Protein AF-A0A2N2NJ59-F1 (afdb_monomer)

Nearest PDB structures (foldseek):
  2y28-assembly3_C  TM=6.774E-01  e=6.438E-08  Citrobacter freundii

Sequence (321 aa):
MVPHPLVLAIGFFIMVGVTQGGVHAEPQLLIQNNSEITQHTEIVDITKMGSAASEPMPDIEISPTIVPTETPTPWIPNSLSEYQNLVEFCKRSQVDSDQWRHALNQVTFPSDISDEAQKRLPDRVDIRPSCNFDFQNQPRAIVLHYTEGSLEATIATFQQPHNSSAHYVIDRDGKVYQVIPEQFAAYHVNCYGNRNLCIPSCPVCTNPDGSFVEPRSQTIGIELVNLGHVDPRYYISPTSSANGGLFEDYNNSFGYRFWEEYPQVQIHSLQILVEDICSRWNIPLDMVMGHSRINNNVDPGPALNLFWPRYGNPMRPSIFQ

Secondary structure (DSSP, 8-state):
-------------------------PPP-----PPP----------------PPPPPPP---------PPPPPPP-PPPGGGGHHHHHHHTSPP--SHHHHHHHTT------S-HHHHHHSSSPPEE---S-EES------EEEEE-SS-HHHHHHHHHSTTS---SEEE-TT--EEE-S-TTSEETT---TT-GGGS-TT-TTSB-TTS-B--GGGG-EEEEE----B--TTT---SS--TTTTEEEETT-GGG-SEEEPPPHHHHHHHHHHHHHHHHHHT--GGGEEEGGGTSS--TT-TTT--SS-B-EES-B--S--

Mean predicted aligned error: 12.77 Å

Radius of gyration: 27.66 Å; Cα contacts (8 Å, |Δi|>4): 513; chains: 1; bounding box: 80×66×87 Å

Solvent-accessible surface area (backbone atoms only — not comparable to full-atom values): 19595 Å² total; per-residue (Å²): 143,78,87,83,83,86,82,84,87,80,85,84,88,79,92,76,85,89,78,92,78,91,75,90,78,81,85,80,83,80,82,78,82,85,76,86,81,84,82,83,82,83,82,84,79,91,82,82,84,79,95,75,84,86,76,85,79,80,82,81,78,79,73,80,79,83,69,80,73,75,80,73,76,78,60,76,79,80,60,74,75,64,41,41,64,48,54,61,55,55,71,46,90,79,58,87,44,71,69,46,52,54,56,42,64,69,44,66,62,80,75,87,70,48,74,72,45,53,72,70,38,92,47,78,72,39,73,51,48,47,72,27,58,42,87,60,30,59,50,61,28,37,34,33,35,48,60,62,49,51,61,68,58,52,53,54,46,22,52,32,72,88,38,47,24,35,25,31,39,32,33,61,82,19,45,42,32,42,27,37,63,73,56,34,14,26,43,59,49,72,32,86,94,36,69,85,58,26,45,93,80,28,83,53,41,44,45,98,87,68,47,77,41,56,38,19,37,26,30,45,31,38,31,34,43,32,57,42,69,48,56,82,92,75,62,72,54,94,54,98,42,97,64,60,30,47,25,38,38,76,75,31,65,93,80,43,44,35,24,44,47,71,42,69,52,26,53,50,35,48,49,48,51,50,53,46,51,25,65,51,58,69,26,59,76,88,39,52,42,39,42,44,55,40,27,91,52,63,34,44,47,78,58,66,24,60,75,49,73,46,71,36,46,68,72,41,68,36,74,49,134

pLDDT: mean 80.91, std 24.9, range [24.36, 98.94]

Structure (mmCIF, N/CA/C/O backbone):
data_AF-A0A2N2NJ59-F1
#
_entry.id   AF-A0A2N2NJ59-F1
#
loop_
_atom_site.group_PDB
_atom_site.id
_atom_site.type_symbol
_atom_site.label_atom_id
_atom_site.label_alt_id
_atom_site.label_comp_id
_atom_site.label_asym_id
_atom_site.label_entity_id
_atom_site.label_seq_id
_atom_site.pdbx_PDB_ins_code
_atom_site.Cartn_x
_atom_site.Cartn_y
_atom_site.Cartn_z
_atom_site.occupancy
_atom_site.B_iso_or_equiv
_atom_site.auth_seq_id
_atom_site.auth_comp_id
_atom_site.auth_asym_id
_atom_site.auth_atom_id
_atom_site.pdbx_PDB_model_num
ATOM 1 N N . MET A 1 1 ? 12.685 36.575 10.100 1.00 41.31 1 MET A N 1
ATOM 2 C CA . MET A 1 1 ? 14.017 36.092 9.683 1.00 41.31 1 MET A CA 1
ATOM 3 C C . MET A 1 1 ? 14.321 34.854 10.501 1.00 41.31 1 MET A C 1
ATOM 5 O O . MET A 1 1 ? 14.611 34.976 11.680 1.00 41.31 1 MET A O 1
ATOM 9 N N . VAL A 1 2 ? 14.129 33.681 9.907 1.00 28.59 2 VAL A N 1
ATOM 10 C CA . VAL A 1 2 ? 14.395 32.365 10.504 1.00 28.59 2 VAL A CA 1
ATOM 11 C C . VAL A 1 2 ? 15.076 31.549 9.398 1.00 28.59 2 VAL A C 1
ATOM 13 O O . VAL A 1 2 ? 14.575 31.592 8.272 1.00 28.59 2 VAL A O 1
ATOM 16 N N . PRO A 1 3 ? 16.230 30.908 9.645 1.00 39.41 3 PRO A N 1
ATOM 17 C CA . PRO A 1 3 ? 17.007 30.265 8.594 1.00 39.41 3 PRO A CA 1
ATOM 18 C C . PRO A 1 3 ? 16.529 28.830 8.328 1.00 39.41 3 PRO A C 1
ATOM 20 O O . PRO A 1 3 ? 16.234 28.074 9.250 1.00 39.41 3 PRO A O 1
ATOM 23 N N . HIS A 1 4 ? 16.497 28.466 7.045 1.00 33.69 4 HIS A N 1
ATOM 24 C CA . HIS A 1 4 ? 16.491 27.085 6.555 1.00 33.69 4 HIS A CA 1
ATOM 25 C C . HIS A 1 4 ? 17.820 26.383 6.871 1.00 33.69 4 HIS A C 1
ATOM 27 O O . HIS A 1 4 ? 18.863 27.042 6.886 1.00 33.69 4 HIS A O 1
ATOM 33 N N . PRO A 1 5 ? 17.819 25.042 6.889 1.00 41.81 5 PRO A N 1
ATOM 34 C CA . PRO A 1 5 ? 18.932 24.303 6.320 1.00 41.81 5 PRO A CA 1
ATOM 35 C C . PRO A 1 5 ? 18.458 23.432 5.150 1.00 41.81 5 PRO A C 1
ATOM 37 O O . PRO A 1 5 ? 17.707 22.475 5.319 1.00 41.81 5 PRO A O 1
ATOM 40 N N . LEU A 1 6 ? 18.941 23.780 3.953 1.00 31.78 6 LEU A N 1
ATOM 41 C CA . LEU A 1 6 ? 19.271 22.795 2.928 1.00 31.78 6 LEU A CA 1
ATOM 42 C C . LEU A 1 6 ? 20.501 22.023 3.417 1.00 31.78 6 LEU A C 1
ATOM 44 O O . LEU A 1 6 ? 21.487 22.645 3.811 1.00 31.78 6 LEU A O 1
ATOM 48 N N . VAL A 1 7 ? 20.487 20.699 3.304 1.00 29.83 7 VAL A N 1
ATOM 49 C CA . VAL A 1 7 ? 21.720 19.906 3.289 1.00 29.83 7 VAL A CA 1
ATOM 50 C C . VAL A 1 7 ? 21.786 19.186 1.951 1.00 29.83 7 VAL A C 1
ATOM 52 O O . VAL A 1 7 ? 21.149 18.164 1.725 1.00 29.83 7 VAL A O 1
ATOM 55 N N . LEU A 1 8 ? 22.551 19.804 1.054 1.00 27.81 8 LEU A N 1
ATOM 56 C CA . LEU A 1 8 ? 23.135 19.208 -0.137 1.00 27.81 8 LEU A CA 1
ATOM 57 C C . LEU A 1 8 ? 24.345 18.384 0.333 1.00 27.81 8 LEU A C 1
ATOM 59 O O . LEU A 1 8 ? 25.273 18.955 0.906 1.00 27.81 8 LEU A O 1
ATOM 63 N N . ALA A 1 9 ? 24.364 17.076 0.096 1.00 27.36 9 ALA A N 1
ATOM 64 C CA . ALA A 1 9 ? 25.571 16.272 0.267 1.00 27.36 9 ALA A CA 1
ATOM 65 C C . ALA A 1 9 ? 26.223 16.057 -1.105 1.00 27.36 9 ALA A C 1
ATOM 67 O O . ALA A 1 9 ? 25.729 15.311 -1.946 1.00 27.36 9 ALA A O 1
ATOM 68 N N . ILE A 1 10 ? 27.327 16.772 -1.325 1.00 28.88 10 ILE A N 1
ATOM 69 C CA . ILE A 1 10 ? 28.244 16.619 -2.454 1.00 28.88 10 ILE A CA 1
ATOM 70 C C . ILE A 1 10 ? 29.358 15.652 -2.040 1.00 28.88 10 ILE A C 1
ATOM 72 O O . ILE A 1 10 ? 30.002 15.868 -1.018 1.00 28.88 10 ILE A O 1
ATOM 76 N N . GLY A 1 11 ? 29.662 14.695 -2.919 1.00 24.36 11 GLY A N 1
ATOM 77 C CA . GLY A 1 11 ? 31.043 14.344 -3.254 1.00 24.36 11 GLY A CA 1
ATOM 78 C C . GLY A 1 11 ? 31.601 13.047 -2.676 1.00 24.36 11 GLY A C 1
ATOM 79 O O . GLY A 1 11 ? 31.957 12.985 -1.509 1.00 24.36 11 GLY A O 1
ATOM 80 N N . PHE A 1 12 ? 31.867 12.088 -3.566 1.00 27.20 12 PHE A N 1
ATOM 81 C CA . PHE A 1 12 ? 33.155 11.394 -3.589 1.00 27.20 12 PHE A CA 1
ATOM 82 C C . PHE A 1 12 ? 33.596 11.204 -5.046 1.00 27.20 12 PHE A C 1
ATOM 84 O O . PHE A 1 12 ? 33.012 10.439 -5.807 1.00 27.20 12 PHE A O 1
ATOM 91 N N . PHE A 1 13 ? 34.622 11.963 -5.435 1.00 25.23 13 PHE A N 1
ATOM 92 C CA . PHE A 1 13 ? 35.396 11.771 -6.658 1.00 25.23 13 PHE A CA 1
ATOM 93 C C . PHE A 1 13 ? 36.433 10.678 -6.387 1.00 25.23 13 PHE A C 1
ATOM 95 O O . PHE A 1 13 ? 37.272 10.840 -5.502 1.00 25.23 13 PHE A O 1
ATOM 102 N N . ILE A 1 14 ? 36.426 9.604 -7.176 1.00 28.77 14 ILE A N 1
ATOM 103 C CA . ILE A 1 14 ? 37.590 8.727 -7.316 1.00 28.77 14 ILE A CA 1
ATOM 104 C C . ILE A 1 14 ? 38.042 8.805 -8.772 1.00 28.77 14 ILE A C 1
ATOM 106 O O . ILE A 1 14 ? 37.368 8.342 -9.688 1.00 28.77 14 ILE A O 1
ATOM 110 N N . MET A 1 15 ? 39.195 9.442 -8.961 1.00 24.53 15 MET A N 1
ATOM 111 C CA . MET A 1 15 ? 39.980 9.413 -10.189 1.00 24.53 15 MET A CA 1
ATOM 112 C C . MET A 1 15 ? 40.626 8.032 -10.320 1.00 24.53 15 MET A C 1
ATOM 114 O O . MET A 1 15 ? 41.470 7.680 -9.498 1.00 24.53 15 MET A O 1
ATOM 118 N N . VAL A 1 16 ? 40.288 7.275 -11.366 1.00 30.70 16 VAL A N 1
ATOM 119 C CA . VAL A 1 16 ? 41.128 6.163 -11.835 1.00 30.70 16 VAL A CA 1
ATOM 120 C C . VAL A 1 16 ? 41.446 6.386 -13.307 1.00 30.70 16 VAL A C 1
ATOM 122 O O . VAL A 1 16 ? 40.565 6.645 -14.124 1.00 30.70 16 VAL A O 1
ATOM 125 N N . GLY A 1 17 ? 42.749 6.381 -13.582 1.00 27.72 17 GLY A N 1
ATOM 126 C CA . GLY A 1 17 ? 43.375 6.807 -14.822 1.00 27.72 17 GLY A CA 1
ATOM 127 C C . GLY A 1 17 ? 42.973 6.018 -16.063 1.00 27.72 17 GLY A C 1
ATOM 128 O O . GLY A 1 17 ? 42.703 4.821 -16.037 1.00 27.72 17 GLY A O 1
ATOM 129 N N . VAL A 1 18 ? 43.008 6.754 -17.168 1.00 26.27 18 VAL A N 1
ATOM 130 C CA . VAL A 1 18 ? 42.898 6.283 -18.543 1.00 26.27 18 VAL A CA 1
ATOM 131 C C . VAL A 1 18 ? 44.189 5.560 -18.926 1.00 26.27 18 VAL A C 1
ATOM 133 O O . VAL A 1 18 ? 45.260 6.165 -18.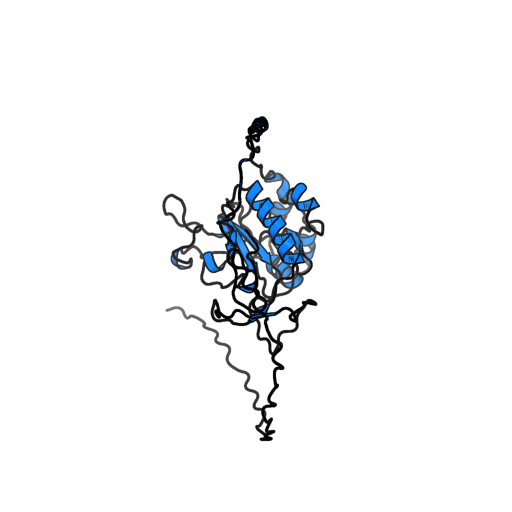919 1.00 26.27 18 VAL A O 1
ATOM 136 N N . THR A 1 19 ? 44.084 4.303 -19.347 1.00 29.31 19 THR A N 1
ATOM 137 C CA . THR A 1 19 ? 45.051 3.688 -20.261 1.00 29.31 19 THR A CA 1
ATOM 138 C C . THR A 1 19 ? 44.307 3.213 -21.505 1.00 29.31 19 THR A C 1
ATOM 140 O O . THR A 1 19 ? 43.330 2.471 -21.445 1.00 29.31 19 THR A O 1
ATOM 143 N N . GLN A 1 20 ? 44.737 3.743 -22.649 1.00 27.86 20 GLN A N 1
ATOM 144 C CA . GLN A 1 20 ? 44.232 3.408 -23.973 1.00 27.86 20 GLN A CA 1
ATOM 145 C C . GLN A 1 20 ? 44.694 2.001 -24.368 1.00 27.86 20 GLN A C 1
ATOM 147 O O . GLN A 1 20 ? 45.879 1.686 -24.285 1.00 27.86 20 GLN A O 1
ATOM 152 N N . GLY A 1 21 ? 43.762 1.190 -24.857 1.00 28.02 21 GLY A N 1
ATOM 153 C CA . GLY A 1 21 ? 44.030 -0.100 -25.482 1.00 28.02 21 GLY A CA 1
ATOM 154 C C . GLY A 1 21 ? 42.854 -0.462 -26.376 1.00 28.02 21 GLY A C 1
ATOM 155 O O . GLY A 1 21 ? 41.901 -1.089 -25.928 1.00 28.02 21 GLY A O 1
ATOM 156 N N . GLY A 1 22 ? 42.887 0.021 -27.618 1.00 26.08 22 GLY A N 1
ATOM 157 C CA . GLY A 1 22 ? 41.886 -0.298 -28.628 1.00 26.08 22 GLY A CA 1
ATOM 158 C C . GLY A 1 22 ? 41.994 -1.755 -29.069 1.00 26.08 22 GLY A C 1
ATOM 159 O O . GLY A 1 22 ? 43.084 -2.249 -29.346 1.00 26.08 22 GLY A O 1
ATOM 160 N N . VAL A 1 23 ? 40.847 -2.415 -29.182 1.00 29.38 23 VAL A N 1
ATOM 161 C CA . VAL A 1 23 ? 40.686 -3.657 -29.939 1.00 29.38 23 VAL A CA 1
ATOM 162 C C . VAL A 1 23 ? 39.534 -3.456 -30.913 1.00 29.38 23 VAL A C 1
ATOM 164 O O . VAL A 1 23 ? 38.380 -3.295 -30.527 1.00 29.38 23 VAL A O 1
ATOM 167 N N . HIS A 1 24 ? 39.900 -3.394 -32.192 1.00 27.62 24 HIS A N 1
ATOM 168 C CA . HIS A 1 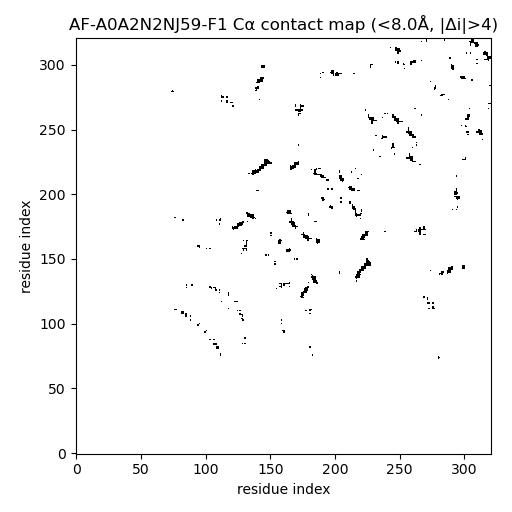24 ? 38.997 -3.452 -33.332 1.00 27.62 24 HIS A CA 1
ATOM 169 C C . HIS A 1 24 ? 38.296 -4.816 -33.350 1.00 27.62 24 HIS A C 1
ATOM 171 O O . HIS A 1 24 ? 38.967 -5.845 -33.380 1.00 27.62 24 HIS A O 1
ATOM 177 N N . ALA A 1 25 ? 36.965 -4.817 -33.386 1.00 28.86 25 ALA A N 1
ATOM 178 C CA . ALA A 1 25 ? 36.179 -5.973 -33.795 1.00 28.86 25 ALA A CA 1
ATOM 179 C C . ALA A 1 25 ? 35.536 -5.649 -35.150 1.00 28.86 25 ALA A C 1
ATOM 181 O O . ALA A 1 25 ? 34.735 -4.720 -35.261 1.00 28.86 25 ALA A O 1
ATOM 182 N N . GLU A 1 26 ? 35.948 -6.373 -36.190 1.00 29.95 26 GLU A N 1
ATOM 183 C CA . GLU A 1 26 ? 35.299 -6.365 -37.501 1.00 29.95 26 GLU A CA 1
ATOM 184 C C . GLU A 1 26 ? 33.896 -6.996 -37.417 1.00 29.95 26 GLU A C 1
ATOM 186 O O . GLU A 1 26 ? 33.697 -7.951 -36.659 1.00 29.95 26 GLU A O 1
ATOM 191 N N . PRO A 1 27 ? 32.915 -6.517 -38.200 1.00 29.39 27 PRO A N 1
ATOM 192 C CA . PRO A 1 27 ? 31.595 -7.127 -38.251 1.00 29.39 27 PRO A CA 1
ATOM 193 C C . PRO A 1 27 ? 31.638 -8.426 -39.067 1.00 29.39 27 PRO A C 1
ATOM 195 O O . PRO A 1 27 ? 31.912 -8.417 -40.267 1.00 29.39 27 PRO A O 1
ATOM 198 N N . GLN A 1 28 ? 31.320 -9.554 -38.429 1.00 27.98 28 GLN A N 1
ATOM 199 C CA . GLN A 1 28 ? 31.037 -10.799 -39.142 1.00 27.98 28 GLN A CA 1
ATOM 200 C C . GLN A 1 28 ? 29.663 -10.709 -39.819 1.00 27.98 28 GLN A C 1
ATOM 202 O O . GLN A 1 28 ? 28.634 -10.570 -39.158 1.00 27.98 28 GLN A O 1
ATOM 207 N N . LEU A 1 29 ? 29.656 -10.806 -41.152 1.00 24.56 29 LEU A N 1
ATOM 208 C CA . LEU A 1 29 ? 28.454 -11.044 -41.947 1.00 24.56 29 LEU A CA 1
ATOM 209 C C . LEU A 1 29 ? 27.862 -12.416 -41.591 1.00 24.56 29 LEU A C 1
ATOM 211 O O . LEU A 1 29 ? 28.441 -13.454 -41.911 1.00 24.56 29 LEU A O 1
ATOM 215 N N . LEU A 1 30 ? 26.670 -12.420 -40.998 1.00 27.17 30 LEU A N 1
ATOM 216 C CA . LEU A 1 30 ? 25.799 -13.591 -40.964 1.00 27.17 30 LEU A CA 1
ATOM 217 C C . LEU A 1 30 ? 25.062 -13.688 -42.305 1.00 27.17 30 LEU A C 1
ATOM 219 O O . LEU A 1 30 ? 24.138 -12.927 -42.586 1.00 27.17 30 LEU A O 1
ATOM 223 N N . ILE A 1 31 ? 25.499 -14.629 -43.139 1.00 28.16 31 ILE A N 1
ATOM 224 C CA . ILE A 1 31 ? 24.790 -15.059 -44.345 1.00 28.16 31 ILE A CA 1
ATOM 225 C C . ILE A 1 31 ? 23.532 -15.810 -43.886 1.00 28.16 31 ILE A C 1
ATOM 227 O O . ILE A 1 31 ? 23.624 -16.913 -43.349 1.00 28.16 31 ILE A O 1
ATOM 231 N N . GLN A 1 32 ? 22.355 -15.209 -44.069 1.00 31.11 32 GLN A N 1
ATOM 232 C CA . GLN A 1 32 ? 21.082 -15.916 -43.939 1.00 31.11 32 GLN A CA 1
ATOM 233 C C . GLN A 1 32 ? 20.856 -16.776 -45.187 1.00 31.11 32 GLN A C 1
ATOM 235 O O . GLN A 1 32 ? 20.812 -16.272 -46.308 1.00 31.11 32 GLN A O 1
ATOM 240 N N . ASN A 1 33 ? 20.706 -18.085 -44.984 1.00 28.69 33 ASN A N 1
ATOM 241 C CA . ASN A 1 33 ? 20.207 -19.001 -46.002 1.00 28.69 33 ASN A CA 1
ATOM 242 C C . ASN A 1 33 ? 18.721 -18.708 -46.256 1.00 28.69 33 ASN A C 1
ATOM 244 O O . ASN A 1 33 ? 17.886 -18.905 -45.373 1.00 28.69 33 ASN A O 1
ATOM 248 N N . ASN A 1 34 ? 18.398 -18.272 -47.474 1.00 29.36 34 ASN A N 1
ATOM 249 C CA . ASN A 1 34 ? 17.033 -18.259 -47.990 1.00 29.36 34 ASN A CA 1
ATOM 250 C C . ASN A 1 34 ? 16.514 -19.701 -48.067 1.00 29.36 34 ASN A C 1
ATOM 252 O O . ASN A 1 34 ? 17.049 -20.509 -48.824 1.00 29.36 34 ASN A O 1
ATOM 256 N N . SER A 1 35 ? 15.457 -20.006 -47.315 1.00 33.66 35 SER A N 1
ATOM 257 C CA . SER A 1 35 ? 14.572 -21.129 -47.623 1.00 33.66 35 SER A CA 1
ATOM 258 C C . SER A 1 35 ? 13.292 -20.565 -48.234 1.00 33.66 35 SER A C 1
ATOM 260 O O . SER A 1 35 ? 12.719 -19.593 -47.743 1.00 33.66 35 SER A O 1
ATOM 262 N N . GLU A 1 36 ? 12.934 -21.119 -49.386 1.00 29.91 36 GLU A N 1
ATOM 263 C CA . GLU A 1 36 ? 11.843 -20.695 -50.254 1.00 29.91 36 GLU A CA 1
ATOM 264 C C . GLU A 1 36 ? 10.484 -20.843 -49.553 1.00 29.91 36 GLU A C 1
ATOM 266 O O . GLU A 1 36 ? 10.142 -21.909 -49.043 1.00 29.91 36 GLU A O 1
ATOM 271 N N . ILE A 1 37 ? 9.684 -19.774 -49.560 1.00 29.59 37 ILE A N 1
ATOM 272 C CA . ILE A 1 37 ? 8.258 -19.832 -49.231 1.00 29.59 37 ILE A CA 1
ATOM 273 C C . ILE A 1 37 ? 7.509 -20.137 -50.531 1.00 29.59 37 ILE A C 1
ATOM 275 O O . ILE A 1 37 ? 7.339 -19.265 -51.383 1.00 29.59 37 ILE A O 1
ATOM 279 N N . THR A 1 38 ? 7.039 -21.371 -50.686 1.00 29.53 38 THR A N 1
ATOM 280 C CA . THR A 1 38 ? 6.043 -21.736 -51.701 1.00 29.53 38 THR A CA 1
ATOM 281 C C . THR A 1 38 ? 4.682 -21.160 -51.303 1.00 29.53 38 THR A C 1
ATOM 283 O O . THR A 1 38 ? 4.051 -21.626 -50.355 1.00 29.53 38 THR A O 1
ATOM 286 N N . GLN A 1 39 ? 4.215 -20.140 -52.027 1.00 32.69 39 GLN A N 1
ATOM 287 C CA . GLN A 1 39 ? 2.820 -19.700 -51.987 1.00 32.69 39 GLN A CA 1
ATOM 288 C C . GLN A 1 39 ? 1.942 -20.733 -52.706 1.00 32.69 39 GLN A C 1
ATOM 290 O O . GLN A 1 39 ? 2.051 -20.907 -53.918 1.00 32.69 39 GLN A O 1
ATOM 295 N N . HIS A 1 40 ? 1.041 -21.388 -51.975 1.00 31.59 40 HIS A N 1
ATOM 296 C CA . HIS A 1 40 ? -0.097 -22.079 -52.576 1.00 31.59 40 HIS A CA 1
ATOM 297 C C . HIS A 1 40 ? -1.224 -21.070 -52.802 1.00 31.59 40 HIS A C 1
ATOM 299 O O . HIS A 1 40 ? -1.826 -20.566 -51.857 1.00 31.59 40 HIS A O 1
ATOM 305 N N . THR A 1 41 ? -1.490 -20.755 -54.067 1.00 32.81 41 THR A N 1
ATOM 306 C CA . THR A 1 41 ? -2.689 -20.032 -54.498 1.00 32.81 41 THR A CA 1
ATOM 307 C C . THR A 1 41 ? -3.732 -21.070 -54.909 1.00 32.81 41 THR A C 1
ATOM 309 O O . THR A 1 41 ? -3.594 -21.688 -55.962 1.00 32.81 41 THR A O 1
ATOM 312 N N . GLU A 1 42 ? -4.761 -21.294 -54.092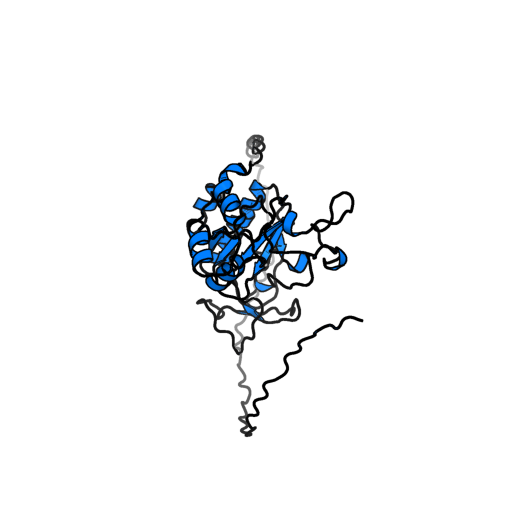 1.00 32.34 42 GLU A N 1
ATOM 313 C CA . GLU A 1 42 ? -5.946 -22.042 -54.528 1.00 32.34 42 GLU A CA 1
ATOM 314 C C . GLU A 1 42 ? -6.943 -21.079 -55.177 1.00 32.34 42 GLU A C 1
ATOM 316 O O . GLU A 1 42 ? -7.469 -20.161 -54.548 1.00 32.34 42 GLU A O 1
ATOM 321 N N . ILE A 1 43 ? -7.183 -21.291 -56.470 1.00 36.66 43 ILE A N 1
ATOM 322 C CA . ILE A 1 43 ? -8.272 -20.676 -57.225 1.00 36.66 43 ILE A CA 1
ATOM 323 C C . ILE A 1 43 ? -9.490 -21.583 -57.036 1.00 36.66 43 ILE A C 1
ATOM 325 O O . ILE A 1 43 ? -9.475 -22.734 -57.469 1.00 36.66 43 ILE A O 1
ATOM 329 N N . VAL A 1 44 ? -10.537 -21.080 -56.382 1.00 33.44 44 VAL A N 1
ATOM 330 C CA . VAL A 1 44 ? -11.802 -21.810 -56.212 1.00 33.44 44 VAL A CA 1
ATOM 331 C C . VAL A 1 44 ? -12.649 -21.657 -57.476 1.00 33.44 44 VAL A C 1
ATOM 333 O O . VAL A 1 44 ? -13.009 -20.547 -57.869 1.00 33.44 44 VAL A O 1
ATOM 336 N N . ASP A 1 45 ? -12.961 -22.790 -58.101 1.00 34.09 45 ASP A N 1
ATOM 337 C CA . ASP A 1 45 ? -13.763 -22.904 -59.319 1.00 34.09 45 ASP A CA 1
ATOM 338 C C . ASP A 1 45 ? -15.267 -22.873 -58.981 1.00 34.09 45 ASP A C 1
ATOM 340 O O . ASP A 1 45 ? -15.818 -23.788 -58.362 1.00 34.09 45 ASP A O 1
ATOM 344 N N . ILE A 1 46 ? -15.943 -21.781 -59.346 1.00 37.12 46 ILE A N 1
ATOM 345 C CA . ILE A 1 46 ? -17.316 -21.462 -58.922 1.00 37.12 46 ILE A CA 1
ATOM 346 C C . ILE A 1 46 ? -18.346 -21.994 -59.930 1.00 37.12 46 ILE A C 1
ATOM 348 O O . ILE A 1 46 ? -19.182 -21.245 -60.422 1.00 37.12 46 ILE A O 1
ATOM 352 N N . THR A 1 47 ? -18.311 -23.278 -60.289 1.00 34.72 47 THR A N 1
ATOM 353 C CA . THR A 1 47 ? -19.369 -23.872 -61.138 1.00 34.72 47 THR A CA 1
ATOM 354 C C . THR A 1 47 ? -19.662 -25.337 -60.817 1.00 34.72 47 THR A C 1
ATOM 356 O O . THR A 1 47 ? -19.645 -26.197 -61.692 1.00 34.72 47 THR A O 1
ATOM 359 N N . LYS A 1 48 ? -19.992 -25.651 -59.557 1.00 45.81 48 LYS A N 1
ATOM 360 C CA . LYS A 1 48 ? -20.718 -26.892 -59.219 1.00 45.81 48 LYS A CA 1
ATOM 361 C C . LYS A 1 48 ? -21.228 -26.884 -57.778 1.00 45.81 48 LYS A C 1
ATOM 363 O O . LYS A 1 48 ? -20.535 -27.335 -56.880 1.00 45.81 48 LYS A O 1
ATOM 368 N N . MET A 1 49 ? -22.472 -26.463 -57.563 1.00 35.56 49 MET A N 1
ATOM 369 C CA . MET A 1 49 ? -23.278 -26.996 -56.459 1.00 35.56 49 MET A CA 1
ATOM 370 C C . MET A 1 49 ? -24.720 -27.163 -56.927 1.00 35.56 49 MET A C 1
ATOM 372 O O . MET A 1 49 ? -25.440 -26.201 -57.183 1.00 35.56 49 MET A O 1
ATOM 376 N N . GLY A 1 50 ? -25.087 -28.429 -57.118 1.00 36.84 50 GLY A N 1
ATOM 377 C CA . GLY A 1 50 ? -26.453 -28.869 -57.330 1.00 36.84 50 GLY A CA 1
ATOM 378 C C . GLY A 1 50 ? -27.233 -28.905 -56.016 1.00 36.84 50 GLY A C 1
ATOM 379 O O . GLY A 1 50 ? -26.663 -28.948 -54.930 1.00 36.84 50 GLY A O 1
ATOM 380 N N . SER A 1 51 ? -28.551 -28.881 -56.181 1.00 43.81 51 SER A N 1
ATOM 381 C CA . SER A 1 51 ? -29.604 -28.985 -55.172 1.00 43.81 51 SER A CA 1
ATOM 382 C C . SER A 1 51 ? -29.316 -30.002 -54.058 1.00 43.81 51 SER A C 1
ATOM 384 O O . SER A 1 51 ? -29.145 -31.190 -54.327 1.00 43.81 51 SER A O 1
ATOM 386 N N . ALA A 1 52 ? -29.353 -29.531 -52.809 1.00 39.50 52 ALA A N 1
ATOM 387 C CA . ALA A 1 52 ? -29.542 -30.354 -51.620 1.00 39.50 52 ALA A CA 1
ATOM 388 C C . ALA A 1 52 ? -30.755 -29.814 -50.847 1.00 39.50 52 ALA A C 1
ATOM 390 O O . ALA A 1 52 ? -30.892 -28.607 -50.647 1.00 39.50 52 ALA A O 1
ATOM 391 N N . ALA A 1 53 ? -31.673 -30.717 -50.508 1.00 42.59 53 ALA A N 1
ATOM 392 C CA . ALA A 1 53 ? -32.920 -30.434 -49.812 1.00 42.59 53 ALA A CA 1
ATOM 393 C C . ALA A 1 53 ? -32.668 -29.971 -48.366 1.00 42.59 53 ALA A C 1
ATOM 395 O O . ALA A 1 53 ? -31.735 -30.429 -47.714 1.00 42.59 53 ALA A O 1
ATOM 396 N N . SER A 1 54 ? -33.514 -29.062 -47.882 1.00 41.31 54 SER A N 1
ATOM 397 C CA . SER A 1 54 ? -33.456 -28.480 -46.540 1.00 41.31 54 SER A CA 1
ATOM 398 C C . SER A 1 54 ? -33.809 -29.502 -45.455 1.00 41.31 54 SER A C 1
ATOM 400 O O . SER A 1 54 ? -34.942 -29.989 -45.418 1.00 41.31 54 SER A O 1
ATOM 402 N N . GLU A 1 55 ? -32.874 -29.776 -44.550 1.00 48.25 55 GLU A N 1
ATOM 403 C CA . GLU A 1 55 ? -33.156 -30.444 -43.276 1.00 48.25 55 GLU A CA 1
ATOM 404 C C . GLU A 1 55 ? -33.831 -29.465 -42.291 1.00 48.25 55 GLU A C 1
ATOM 406 O O . GLU A 1 55 ? -33.546 -28.263 -42.330 1.00 48.25 55 GLU A O 1
ATOM 411 N N . PRO A 1 56 ? -34.748 -29.934 -41.423 1.00 45.12 56 PRO A N 1
ATOM 412 C CA . PRO A 1 56 ? -35.383 -29.086 -40.420 1.00 45.12 56 PRO A CA 1
ATOM 413 C C . PRO A 1 56 ? -34.382 -28.684 -39.328 1.00 45.12 56 PRO A C 1
ATOM 415 O O . PRO A 1 56 ? -33.580 -29.497 -38.870 1.00 45.12 56 PRO A O 1
ATOM 418 N N . MET A 1 57 ? -34.443 -27.415 -38.914 1.00 46.97 57 MET A N 1
ATOM 419 C CA . MET A 1 57 ? -33.603 -26.862 -37.849 1.00 46.97 57 MET A CA 1
ATOM 420 C C . MET A 1 57 ? -33.822 -27.591 -36.513 1.00 46.97 57 MET A C 1
ATOM 422 O O . MET A 1 57 ? -34.965 -27.927 -36.200 1.00 46.97 57 MET A O 1
ATOM 426 N N . PRO A 1 58 ? -32.766 -27.791 -35.701 1.00 50.53 58 PRO A N 1
ATOM 427 C CA . PRO A 1 58 ? -32.917 -28.307 -34.348 1.00 50.53 58 PRO A CA 1
ATOM 428 C C . PRO A 1 58 ? -33.607 -27.272 -33.448 1.00 50.53 58 PRO A C 1
ATOM 430 O O . PRO A 1 58 ? -33.372 -26.067 -33.574 1.00 50.53 58 PRO A O 1
ATOM 433 N N . ASP A 1 59 ? -34.450 -27.764 -32.541 1.00 48.81 59 ASP A N 1
ATOM 434 C CA . ASP A 1 59 ? -35.140 -26.961 -31.535 1.00 48.81 59 ASP A CA 1
ATOM 435 C C . ASP A 1 59 ? -34.131 -26.190 -30.668 1.00 48.81 59 ASP A C 1
ATOM 437 O O . ASP A 1 59 ? -33.177 -26.750 -30.126 1.00 48.81 59 ASP A O 1
ATOM 441 N N . ILE A 1 60 ? -34.347 -24.879 -30.549 1.00 50.50 60 ILE A N 1
ATOM 442 C CA . ILE A 1 60 ? -33.549 -23.983 -29.711 1.00 50.50 60 ILE A CA 1
ATOM 443 C C . ILE A 1 60 ? -33.904 -24.277 -28.249 1.00 50.50 60 ILE A C 1
ATOM 445 O O . ILE A 1 60 ? -34.985 -23.907 -27.786 1.00 50.50 60 ILE A O 1
ATOM 449 N N . GLU A 1 61 ? -32.999 -24.926 -27.514 1.00 50.88 61 GLU A N 1
ATOM 450 C CA . GLU A 1 61 ? -33.098 -25.020 -26.057 1.00 50.88 61 GLU A CA 1
ATOM 451 C C . GLU A 1 61 ? -33.075 -23.610 -25.457 1.00 50.88 61 GLU A C 1
ATOM 453 O O . GLU A 1 61 ? -32.141 -22.826 -25.644 1.00 50.88 61 GLU A O 1
ATOM 458 N N . ILE A 1 62 ? -34.156 -23.269 -24.758 1.00 51.47 62 ILE A N 1
ATOM 459 C CA . ILE A 1 62 ? -34.316 -21.986 -24.085 1.00 51.47 62 ILE A CA 1
ATOM 460 C C . ILE A 1 62 ? -33.278 -21.923 -22.960 1.00 51.47 62 ILE A C 1
ATOM 462 O O . ILE A 1 62 ? -33.292 -22.739 -22.040 1.00 51.47 62 ILE A O 1
ATOM 466 N N . SER A 1 63 ? -32.383 -20.942 -23.082 1.00 55.50 63 SER A N 1
ATOM 467 C CA . SER A 1 63 ? -31.316 -20.586 -22.142 1.00 55.50 63 SER A CA 1
ATOM 468 C C . SER A 1 63 ? -31.771 -20.662 -20.673 1.00 55.50 63 SER A C 1
ATOM 470 O O . SER A 1 63 ? -32.887 -20.219 -20.373 1.00 55.50 63 SER A O 1
ATOM 472 N N . PRO A 1 64 ? -30.941 -21.176 -19.742 1.00 58.09 64 PRO A N 1
ATOM 473 C CA . PRO A 1 64 ? -31.322 -21.278 -18.343 1.00 58.09 64 PRO A CA 1
ATOM 474 C C . PRO A 1 64 ? -31.633 -19.891 -17.780 1.00 58.09 64 PRO A C 1
ATOM 476 O O . PRO A 1 64 ? -30.856 -18.946 -17.925 1.00 58.09 64 PRO A O 1
ATOM 479 N N . THR A 1 65 ? -32.798 -19.790 -17.142 1.00 52.81 65 THR A N 1
ATOM 480 C CA . THR A 1 65 ? -33.257 -18.640 -16.366 1.00 52.81 65 THR A CA 1
ATOM 481 C C . THR A 1 65 ? -32.103 -18.090 -15.531 1.00 52.81 65 THR A C 1
ATOM 483 O O . THR A 1 65 ? -31.600 -18.784 -14.648 1.00 52.81 65 THR A O 1
ATOM 486 N N . ILE A 1 66 ? -31.682 -16.853 -15.815 1.00 52.38 66 ILE A N 1
ATOM 487 C CA . ILE A 1 66 ? -30.721 -16.120 -14.988 1.00 52.38 66 ILE A CA 1
ATOM 488 C C . ILE A 1 66 ? -31.368 -15.983 -13.612 1.00 52.38 66 ILE A C 1
ATOM 490 O O . ILE A 1 66 ? -32.278 -15.175 -13.418 1.00 52.38 66 ILE A O 1
ATOM 494 N N . VAL A 1 67 ? -30.953 -16.829 -12.674 1.00 53.78 67 VAL A N 1
ATOM 495 C CA . VAL A 1 67 ? -31.323 -16.686 -11.270 1.00 53.78 67 VAL A CA 1
ATOM 496 C C . VAL A 1 67 ? -30.696 -15.369 -10.810 1.00 53.78 67 VAL A C 1
ATOM 498 O O . VAL A 1 67 ? -29.493 -15.196 -11.014 1.00 53.78 67 VAL A O 1
ATOM 501 N N . PRO A 1 68 ? -31.465 -14.418 -10.250 1.00 47.75 68 PRO A N 1
ATOM 502 C CA . PRO A 1 68 ? -30.888 -13.207 -9.692 1.00 47.75 68 PRO A CA 1
ATOM 503 C C . PRO A 1 68 ? -29.863 -13.616 -8.636 1.00 47.75 68 PRO A C 1
ATOM 505 O O . PRO A 1 68 ? -30.226 -14.223 -7.630 1.00 47.75 68 PRO A O 1
ATOM 508 N N . THR A 1 69 ? -28.587 -13.334 -8.889 1.00 57.22 69 THR A N 1
ATOM 509 C CA . THR A 1 69 ? -27.539 -13.477 -7.882 1.00 57.22 69 THR A CA 1
ATOM 510 C C . THR A 1 69 ? -27.952 -12.614 -6.697 1.00 57.22 69 THR A C 1
ATOM 512 O O . THR A 1 69 ? -28.151 -11.408 -6.867 1.00 57.22 69 THR A O 1
ATOM 515 N N . GLU A 1 70 ? -28.161 -13.227 -5.528 1.00 54.56 70 GLU A N 1
ATOM 516 C CA . GLU A 1 70 ? -28.466 -12.486 -4.304 1.00 54.56 70 GLU A CA 1
ATOM 517 C C . GLU A 1 70 ? -27.440 -11.360 -4.150 1.00 54.56 70 GLU A C 1
ATOM 519 O O . GLU A 1 70 ? -26.238 -11.582 -4.307 1.00 54.56 70 GLU A O 1
ATOM 524 N N . THR A 1 71 ? -27.911 -10.131 -3.920 1.00 55.19 71 THR A N 1
ATOM 525 C CA . THR A 1 71 ? -27.013 -9.005 -3.655 1.00 55.19 71 THR A CA 1
ATOM 526 C C . THR A 1 71 ? -26.182 -9.373 -2.427 1.00 55.19 71 THR A C 1
ATOM 528 O O . THR A 1 71 ? -26.785 -9.610 -1.377 1.00 55.19 71 THR A O 1
ATOM 531 N N . PRO A 1 72 ? -24.842 -9.463 -2.537 1.00 61.44 72 PRO A N 1
ATOM 532 C CA . PRO A 1 72 ? -24.008 -9.856 -1.415 1.00 61.44 72 PRO A CA 1
ATOM 533 C C . PRO A 1 72 ? -24.302 -8.951 -0.225 1.00 61.44 72 PRO A C 1
ATOM 535 O O . PRO A 1 72 ? -24.371 -7.727 -0.372 1.00 61.44 72 PRO A O 1
ATOM 538 N N . THR A 1 73 ? -24.500 -9.545 0.949 1.00 66.19 73 THR A N 1
ATOM 539 C CA . THR A 1 73 ? -24.595 -8.777 2.188 1.00 66.19 73 THR A CA 1
ATOM 540 C C . THR A 1 73 ? -23.335 -7.915 2.297 1.00 66.19 73 THR A C 1
ATOM 542 O O . THR A 1 73 ? -22.240 -8.468 2.156 1.00 66.19 73 THR A O 1
ATOM 545 N N . PRO A 1 74 ? -23.450 -6.591 2.518 1.00 74.94 74 PRO A N 1
ATOM 546 C CA . PRO A 1 74 ? -22.279 -5.741 2.670 1.00 74.94 74 PRO A CA 1
ATOM 547 C C . PRO A 1 74 ? -21.368 -6.314 3.749 1.00 74.94 74 PRO A C 1
ATOM 549 O O . PRO A 1 74 ? -21.837 -6.651 4.840 1.00 74.94 74 PRO A O 1
ATOM 552 N N . TRP A 1 75 ? -20.083 -6.454 3.435 1.00 86.00 75 TRP A N 1
ATOM 553 C CA . TRP A 1 75 ? -19.108 -6.873 4.428 1.00 86.00 75 TRP A CA 1
ATOM 554 C C . TRP A 1 75 ? -19.083 -5.853 5.569 1.00 86.00 75 TRP A C 1
ATOM 556 O O . TRP A 1 75 ? -19.158 -4.642 5.350 1.00 86.00 75 TRP A O 1
ATOM 566 N N . ILE A 1 76 ? -19.019 -6.360 6.797 1.00 85.88 76 ILE A N 1
ATOM 567 C CA . ILE A 1 76 ? -18.978 -5.540 8.002 1.00 85.88 76 ILE A CA 1
ATOM 568 C C . ILE A 1 76 ? -17.568 -5.674 8.581 1.00 85.88 76 ILE A C 1
ATOM 570 O O . ILE A 1 76 ? -17.167 -6.797 8.893 1.00 85.88 76 ILE A O 1
ATOM 574 N N . PRO A 1 77 ? -16.828 -4.564 8.741 1.00 86.62 77 PRO A N 1
ATOM 575 C CA . PRO A 1 77 ? -15.544 -4.583 9.422 1.00 86.62 77 PRO A CA 1
ATOM 576 C C . PRO A 1 77 ? -15.654 -5.135 10.846 1.00 86.62 77 PRO A C 1
ATOM 578 O O . PRO A 1 77 ? -16.682 -4.964 11.509 1.00 86.62 77 PRO A O 1
ATOM 581 N N . ASN A 1 78 ? -14.567 -5.726 11.346 1.00 88.94 78 ASN A N 1
ATOM 582 C CA . ASN A 1 78 ? -14.475 -6.162 12.739 1.00 88.94 78 ASN A CA 1
ATOM 583 C C . ASN A 1 78 ? -14.836 -5.017 13.697 1.00 88.94 78 ASN A C 1
ATOM 585 O O . ASN A 1 78 ? -14.590 -3.839 13.426 1.00 88.94 78 ASN A O 1
ATOM 589 N N . SER A 1 79 ? -15.423 -5.333 14.847 1.00 91.31 79 SER A N 1
ATOM 590 C CA . SER A 1 79 ? -15.758 -4.275 15.804 1.00 91.31 79 SER A CA 1
ATOM 591 C C . SER A 1 79 ? -14.484 -3.594 16.324 1.00 91.31 79 SER A C 1
ATOM 593 O O . SER A 1 79 ? -13.482 -4.259 16.575 1.00 91.31 79 SER A O 1
ATOM 595 N N . LEU A 1 80 ? -14.507 -2.277 16.569 1.00 88.81 80 LEU A N 1
ATOM 596 C CA . LEU A 1 80 ? -13.326 -1.562 17.091 1.00 88.81 80 LEU A CA 1
ATOM 597 C C . LEU A 1 80 ? -12.781 -2.153 18.407 1.00 88.81 80 LEU A C 1
ATOM 599 O O . LEU A 1 80 ? -11.594 -2.013 18.702 1.00 88.81 80 LEU A O 1
ATOM 603 N N . SER A 1 81 ? -13.628 -2.827 19.195 1.00 93.62 81 SER A N 1
ATOM 604 C CA . SER A 1 81 ? -13.218 -3.558 20.401 1.00 93.62 81 SER A CA 1
ATOM 605 C C . SER A 1 81 ? -12.232 -4.691 20.123 1.00 93.62 81 SER A C 1
ATOM 607 O O . SER A 1 81 ? -11.413 -5.002 20.983 1.00 93.62 81 SER A O 1
ATOM 609 N N . GLU A 1 82 ? -12.251 -5.283 18.932 1.00 95.12 82 GLU A N 1
ATOM 610 C CA . GLU A 1 82 ? -11.315 -6.349 18.566 1.00 95.12 82 GLU A CA 1
ATOM 611 C C . GLU A 1 82 ? -9.880 -5.844 18.396 1.00 95.12 82 GLU A C 1
ATOM 613 O O . GLU A 1 82 ? -8.926 -6.598 18.586 1.00 95.12 82 GLU A O 1
ATOM 618 N N . TYR A 1 83 ? -9.706 -4.546 18.143 1.00 96.12 83 TYR A N 1
ATOM 619 C CA . TYR A 1 83 ? -8.394 -3.905 18.062 1.00 96.12 83 TYR A CA 1
ATOM 620 C C . TYR A 1 83 ? -7.957 -3.263 19.386 1.00 96.12 83 TYR A C 1
ATOM 622 O O . TYR A 1 83 ? -6.927 -2.587 19.434 1.00 96.12 83 TYR A O 1
ATOM 630 N N . GLN A 1 84 ? -8.703 -3.456 20.482 1.00 95.44 84 GLN A N 1
ATOM 631 C CA . GLN A 1 84 ? -8.458 -2.755 21.747 1.00 95.44 84 GLN A CA 1
ATOM 632 C C . GLN A 1 84 ? -7.041 -2.981 22.291 1.00 95.44 84 GLN A C 1
ATOM 634 O O . GLN A 1 84 ? -6.441 -2.048 22.818 1.00 95.44 84 GLN A O 1
ATOM 639 N N . ASN A 1 85 ? -6.470 -4.177 22.122 1.00 96.44 85 ASN A N 1
ATOM 640 C CA . ASN A 1 85 ? -5.099 -4.462 22.558 1.00 96.44 85 ASN A CA 1
ATOM 641 C C . ASN A 1 85 ? -4.067 -3.573 21.849 1.00 96.44 85 ASN A C 1
ATOM 643 O O . ASN A 1 85 ? -3.170 -3.040 22.503 1.00 96.44 85 ASN A O 1
ATOM 647 N N . LEU A 1 86 ? -4.220 -3.376 20.535 1.00 97.44 86 LEU A N 1
ATOM 648 C CA . LEU A 1 86 ? -3.378 -2.470 19.756 1.00 97.44 86 LEU A CA 1
ATOM 649 C C . LEU A 1 86 ? -3.571 -1.024 20.210 1.00 97.44 86 LEU A C 1
ATOM 651 O O . LEU A 1 86 ? -2.601 -0.330 20.508 1.00 97.44 86 LEU A O 1
ATOM 655 N N . VAL A 1 87 ? -4.824 -0.590 20.334 1.00 96.62 87 VAL A N 1
ATOM 656 C CA . VAL A 1 87 ? -5.160 0.777 20.742 1.00 96.62 87 VAL A CA 1
ATOM 657 C C . VAL A 1 87 ? -4.592 1.109 22.126 1.00 96.62 87 VAL A C 1
ATOM 659 O O . VAL A 1 87 ? -3.965 2.152 22.302 1.00 96.62 87 VAL A O 1
ATOM 662 N N . GLU A 1 88 ? -4.761 0.225 23.111 1.00 96.50 88 GLU A N 1
ATOM 663 C CA . GLU A 1 88 ? -4.234 0.429 24.466 1.00 96.50 88 GLU A CA 1
ATOM 664 C C . GLU A 1 88 ? -2.707 0.346 24.531 1.00 96.50 88 GLU A C 1
ATOM 666 O O . GLU A 1 88 ? -2.085 1.039 25.340 1.00 96.50 88 GLU A O 1
ATOM 671 N N . PHE A 1 89 ? -2.073 -0.460 23.675 1.00 96.81 89 PHE A N 1
ATOM 672 C CA . PHE A 1 89 ? -0.620 -0.447 23.549 1.00 96.81 89 PHE A CA 1
ATOM 673 C C . PHE A 1 89 ? -0.126 0.903 23.011 1.00 96.81 89 PHE A C 1
ATOM 675 O O . PHE A 1 89 ? 0.749 1.523 23.616 1.00 96.81 89 PHE A O 1
ATOM 682 N N . CYS A 1 90 ? -0.727 1.397 21.927 1.00 96.38 90 CYS A N 1
ATOM 683 C CA . CYS A 1 90 ? -0.287 2.610 21.238 1.00 96.38 90 CYS A CA 1
ATOM 684 C C . CYS A 1 90 ? -0.579 3.917 21.991 1.00 96.38 90 CYS A C 1
ATOM 686 O O . CYS A 1 90 ? 0.040 4.939 21.693 1.00 96.38 90 CYS A O 1
ATOM 688 N N . LYS A 1 91 ? -1.458 3.893 23.003 1.00 94.75 91 LYS A N 1
ATOM 689 C CA . LYS A 1 91 ? -1.675 5.011 23.943 1.00 94.75 91 LYS A CA 1
ATOM 690 C C . LYS A 1 91 ? -0.528 5.218 24.939 1.00 94.75 91 LYS A C 1
ATOM 692 O O . LYS A 1 91 ? -0.467 6.264 25.584 1.00 94.75 91 LYS A O 1
ATOM 697 N N . ARG A 1 92 ? 0.350 4.226 25.124 1.00 92.75 92 ARG A N 1
ATOM 698 C CA . ARG A 1 92 ? 1.512 4.330 26.021 1.00 92.75 92 ARG A CA 1
ATOM 699 C C . ARG A 1 92 ? 2.550 5.286 25.431 1.00 92.75 92 ARG A C 1
ATOM 701 O O . ARG A 1 92 ? 2.556 5.547 24.232 1.00 92.75 92 ARG A O 1
ATOM 708 N N . SER A 1 93 ? 3.469 5.769 26.266 1.00 88.50 93 SER A N 1
ATOM 709 C CA . SER A 1 93 ? 4.620 6.543 25.791 1.00 88.50 93 SER A CA 1
ATOM 710 C C . SER A 1 93 ? 5.441 5.718 24.801 1.00 88.50 93 SER A C 1
ATOM 712 O O . SER A 1 93 ? 5.993 4.680 25.167 1.00 88.50 93 SER A O 1
ATOM 714 N N . GLN A 1 94 ? 5.515 6.190 23.559 1.00 90.25 94 GLN A N 1
ATOM 715 C CA . GLN A 1 94 ? 6.219 5.510 22.480 1.00 90.25 94 GLN A CA 1
ATOM 716 C C . GLN A 1 94 ? 7.686 5.950 22.486 1.00 90.25 94 GLN A C 1
ATOM 718 O O . GLN A 1 94 ? 7.987 7.132 22.323 1.00 90.25 94 GLN A O 1
ATOM 723 N N . VAL A 1 95 ? 8.600 5.008 22.716 1.00 90.19 95 VAL A N 1
ATOM 724 C CA . VAL A 1 95 ? 10.045 5.267 22.767 1.00 90.19 95 VAL A CA 1
ATOM 725 C C . VAL A 1 95 ? 10.734 4.299 21.834 1.00 90.19 95 VAL A C 1
ATOM 727 O O . VAL A 1 95 ? 10.603 3.088 22.003 1.00 90.19 95 VAL A O 1
ATOM 730 N N . ASP A 1 96 ? 11.499 4.830 20.884 1.00 91.69 96 ASP A N 1
ATOM 731 C CA . ASP A 1 96 ? 12.204 3.985 19.936 1.00 91.69 96 ASP A CA 1
ATOM 732 C C . ASP A 1 96 ? 13.314 3.178 20.627 1.00 91.69 96 ASP A C 1
ATOM 734 O O . ASP A 1 96 ? 14.353 3.711 21.014 1.00 91.69 96 ASP A O 1
ATOM 738 N N . SER A 1 97 ? 13.056 1.891 20.856 1.00 93.62 97 SER A N 1
ATOM 739 C CA . SER A 1 97 ? 13.954 0.978 21.562 1.00 93.62 97 SER A CA 1
ATOM 740 C C . SER A 1 97 ? 13.646 -0.473 21.211 1.00 93.62 97 SER A C 1
ATOM 742 O O . SER A 1 97 ? 12.519 -0.816 20.845 1.00 93.62 97 SER A O 1
ATOM 744 N N . ASP A 1 98 ? 14.622 -1.359 21.390 1.00 93.94 98 ASP A N 1
ATOM 745 C CA . ASP A 1 98 ? 14.427 -2.793 21.148 1.00 93.94 98 ASP A CA 1
ATOM 746 C C . ASP A 1 98 ? 13.364 -3.388 22.075 1.00 93.94 98 ASP A C 1
ATOM 748 O O . ASP A 1 98 ? 12.575 -4.231 21.656 1.00 93.94 98 ASP A O 1
ATOM 752 N N . GLN A 1 99 ? 13.278 -2.900 23.318 1.00 94.25 99 GLN A N 1
ATOM 753 C CA . GLN A 1 99 ? 12.239 -3.312 24.259 1.00 94.25 99 GLN A CA 1
ATOM 754 C C . GLN A 1 99 ? 10.841 -2.904 23.776 1.00 94.25 99 GLN A C 1
ATOM 756 O O . GLN A 1 99 ? 9.907 -3.700 23.875 1.00 94.25 99 GLN A O 1
ATOM 761 N N . TRP A 1 100 ? 10.695 -1.688 23.238 1.00 93.94 100 TRP A N 1
ATOM 762 C CA . TRP A 1 100 ? 9.443 -1.222 22.642 1.00 93.94 100 TRP A CA 1
ATOM 763 C C . TRP A 1 100 ? 9.041 -2.081 21.446 1.00 93.94 100 TRP A C 1
ATOM 765 O O . TRP A 1 100 ? 7.930 -2.607 21.432 1.00 93.94 100 TRP A O 1
ATOM 775 N N . ARG A 1 101 ? 9.953 -2.290 20.487 1.00 95.06 101 ARG A N 1
ATOM 776 C CA . ARG A 1 101 ? 9.696 -3.115 19.294 1.00 95.06 101 ARG A CA 1
ATOM 777 C C . ARG A 1 101 ? 9.359 -4.555 19.670 1.00 95.06 101 ARG A C 1
ATOM 779 O O . ARG A 1 101 ? 8.411 -5.125 19.142 1.00 95.06 101 ARG A O 1
ATOM 786 N N . HIS A 1 102 ? 10.085 -5.135 20.624 1.00 95.56 102 HIS A N 1
ATOM 787 C CA . HIS A 1 102 ? 9.800 -6.477 21.121 1.00 95.56 102 HIS A CA 1
ATOM 788 C C . HIS A 1 102 ? 8.397 -6.572 21.731 1.00 95.56 102 HIS A C 1
ATOM 790 O O . HIS A 1 102 ? 7.659 -7.496 21.397 1.00 95.56 102 HIS A O 1
ATOM 796 N N . ALA A 1 103 ? 8.013 -5.612 22.579 1.00 96.50 103 ALA A N 1
ATOM 797 C CA . ALA A 1 103 ? 6.690 -5.577 23.197 1.00 96.50 103 ALA A CA 1
ATOM 798 C C . ALA A 1 103 ? 5.570 -5.342 22.170 1.00 96.50 103 ALA A C 1
ATOM 800 O O . ALA A 1 103 ? 4.528 -5.987 22.259 1.00 96.50 103 ALA A O 1
ATOM 801 N N . LEU A 1 104 ? 5.798 -4.470 21.184 1.00 97.25 104 LEU A N 1
ATOM 802 C CA . LEU A 1 104 ? 4.873 -4.226 20.078 1.00 97.25 104 LEU A CA 1
ATOM 803 C C . LEU A 1 104 ? 4.663 -5.503 19.257 1.00 97.25 104 LEU A C 1
ATOM 805 O O . LEU A 1 104 ? 3.526 -5.866 18.994 1.00 97.25 104 LEU A O 1
ATOM 809 N N . ASN A 1 105 ? 5.724 -6.257 18.965 1.00 96.81 105 ASN A N 1
ATOM 810 C CA . ASN A 1 105 ? 5.637 -7.544 18.263 1.00 96.81 105 ASN A CA 1
ATOM 811 C C . ASN A 1 105 ? 4.887 -8.648 19.037 1.00 96.81 105 ASN A C 1
ATOM 813 O O . ASN A 1 105 ? 4.600 -9.691 18.458 1.00 96.81 105 ASN A O 1
ATOM 817 N N . GLN A 1 106 ? 4.565 -8.451 20.323 1.00 97.00 106 GLN A N 1
ATOM 818 C CA . GLN A 1 106 ? 3.676 -9.356 21.071 1.00 97.00 106 GLN A CA 1
ATOM 819 C C . GLN A 1 106 ? 2.195 -8.967 20.959 1.00 97.00 106 GLN A C 1
ATOM 821 O O . GLN A 1 106 ? 1.321 -9.722 21.387 1.00 97.00 106 GLN A O 1
ATOM 826 N N . VAL A 1 107 ? 1.895 -7.781 20.427 1.00 97.31 107 VAL A N 1
ATOM 827 C CA . VAL A 1 107 ? 0.525 -7.335 20.186 1.00 97.31 107 VAL A CA 1
ATOM 828 C C . VAL A 1 107 ? 0.002 -8.020 18.931 1.00 97.31 107 VAL A C 1
ATOM 830 O O . VAL A 1 107 ? 0.668 -8.071 17.902 1.00 97.31 107 VAL A O 1
ATOM 833 N N . THR A 1 108 ? -1.221 -8.529 19.010 1.00 95.62 108 THR A N 1
ATOM 834 C CA . THR A 1 108 ? -1.920 -9.127 17.873 1.00 95.62 108 THR A CA 1
ATOM 835 C C . THR A 1 108 ? -3.296 -8.489 17.733 1.00 95.62 108 THR A C 1
ATOM 837 O O . THR A 1 108 ? -3.814 -7.881 18.678 1.00 95.62 108 THR A O 1
ATOM 840 N N . PHE A 1 109 ? -3.876 -8.615 16.547 1.00 97.12 109 PHE A N 1
ATOM 841 C CA . PHE A 1 109 ? -5.245 -8.233 16.235 1.00 97.12 109 PHE A CA 1
ATOM 842 C C . PHE A 1 109 ? -5.788 -9.182 15.154 1.00 97.12 109 PHE A C 1
ATOM 844 O O . PHE A 1 109 ? -4.982 -9.797 14.447 1.00 97.12 109 PHE A O 1
ATOM 851 N N . PRO A 1 110 ? -7.116 -9.365 15.038 1.00 96.25 110 PRO A N 1
ATOM 852 C CA . PRO A 1 110 ? -7.673 -10.199 13.978 1.00 96.25 110 PRO A CA 1
ATOM 853 C C . PRO A 1 110 ? -7.358 -9.593 12.613 1.00 96.25 110 PRO A C 1
ATOM 855 O O . PRO A 1 110 ? -7.491 -8.384 12.427 1.00 96.25 110 PRO A O 1
ATOM 858 N N . SER A 1 111 ? -6.929 -10.430 11.668 1.00 96.69 111 SER A N 1
ATOM 859 C CA . SER A 1 111 ? -6.691 -9.971 10.302 1.00 96.69 111 SER A CA 1
ATOM 860 C C . SER A 1 111 ? -8.002 -9.534 9.649 1.00 96.69 111 SER A C 1
ATOM 862 O O . SER A 1 111 ? -9.047 -10.137 9.890 1.00 96.69 111 SER A O 1
ATOM 864 N N . ASP A 1 112 ? -7.932 -8.507 8.804 1.00 97.25 112 ASP A N 1
ATOM 865 C CA . ASP A 1 112 ? -9.084 -8.043 8.018 1.00 97.25 112 ASP A CA 1
ATOM 866 C C . ASP A 1 112 ? -9.257 -8.820 6.700 1.00 97.25 112 ASP A C 1
ATOM 868 O O . ASP A 1 112 ? -10.267 -8.661 6.017 1.00 97.25 112 ASP A O 1
ATOM 872 N N . ILE A 1 113 ? -8.285 -9.668 6.344 1.00 97.25 113 ILE A N 1
ATOM 873 C CA . ILE A 1 113 ? -8.327 -10.510 5.142 1.00 97.25 113 ILE A CA 1
ATOM 874 C C . ILE A 1 113 ? -9.393 -11.598 5.319 1.00 97.25 113 ILE A C 1
ATOM 876 O O . ILE A 1 113 ? -9.430 -12.270 6.351 1.00 97.25 113 ILE A O 1
ATOM 880 N N . SER A 1 114 ? -10.248 -11.794 4.307 1.00 96.75 114 SER A N 1
ATOM 881 C CA . SER A 1 114 ? -11.297 -12.824 4.360 1.00 96.75 114 SER A CA 1
ATOM 882 C C . SER A 1 114 ? -10.731 -14.246 4.410 1.00 96.75 114 SER A C 1
ATOM 884 O O . SER A 1 114 ? -9.635 -14.527 3.915 1.00 96.75 114 SER A O 1
ATOM 886 N N . ASP A 1 115 ? -11.515 -15.188 4.939 1.00 95.94 115 ASP A N 1
ATOM 887 C CA . ASP A 1 115 ? -11.155 -16.610 4.940 1.00 95.94 115 ASP A CA 1
ATOM 888 C C . ASP A 1 115 ? -10.946 -17.150 3.515 1.00 95.94 115 ASP A C 1
ATOM 890 O O . ASP A 1 115 ? -10.081 -17.997 3.279 1.00 95.94 115 ASP A O 1
ATOM 894 N N . GLU A 1 116 ? -11.729 -16.673 2.546 1.00 96.44 116 GLU A N 1
ATOM 895 C CA . GLU A 1 116 ? -11.618 -17.019 1.127 1.00 96.44 116 GLU A CA 1
ATOM 896 C C . GLU A 1 116 ? -10.286 -16.555 0.539 1.00 96.44 116 GLU A C 1
ATOM 898 O O . GLU A 1 116 ? -9.602 -17.338 -0.125 1.00 96.44 116 GLU A O 1
ATOM 903 N N . ALA A 1 117 ? -9.888 -15.312 0.809 1.00 97.94 117 ALA A N 1
ATOM 904 C CA . ALA A 1 117 ? -8.599 -14.785 0.382 1.00 97.94 117 ALA A CA 1
ATOM 905 C C . ALA A 1 117 ? -7.443 -15.503 1.088 1.00 97.94 117 ALA A C 1
ATOM 907 O O . ALA A 1 117 ? -6.486 -15.928 0.438 1.00 97.94 117 ALA A O 1
ATOM 908 N N . GLN A 1 118 ? -7.564 -15.755 2.393 1.00 98.00 118 GLN A N 1
ATOM 909 C CA . GLN A 1 118 ? -6.553 -16.469 3.167 1.00 98.00 118 GLN A CA 1
ATOM 910 C C . GLN A 1 118 ? -6.298 -17.891 2.639 1.00 98.00 118 GLN A C 1
ATOM 912 O O . GLN A 1 118 ? -5.157 -18.347 2.670 1.00 98.00 118 GLN A O 1
ATOM 917 N N . LYS A 1 119 ? -7.313 -18.592 2.116 1.00 98.12 119 LYS A N 1
ATOM 918 C CA . LYS A 1 119 ? -7.144 -19.919 1.481 1.00 98.12 119 LYS A CA 1
ATOM 919 C C . LYS A 1 119 ? -6.369 -19.868 0.159 1.00 98.12 119 LYS A C 1
ATOM 921 O O . LYS A 1 119 ? -5.849 -20.897 -0.265 1.00 98.12 119 LYS A O 1
ATOM 926 N N . ARG A 1 120 ? -6.349 -18.713 -0.512 1.00 98.38 120 ARG A N 1
ATOM 927 C CA . ARG A 1 120 ? -5.690 -18.506 -1.812 1.00 98.38 120 ARG A CA 1
ATOM 928 C C . ARG A 1 120 ? -4.249 -18.012 -1.666 1.00 98.38 120 ARG A C 1
ATOM 930 O O . ARG A 1 120 ? -3.452 -18.238 -2.569 1.00 98.38 120 ARG A O 1
ATOM 937 N N . LEU A 1 121 ? -3.927 -17.332 -0.564 1.00 98.44 121 LEU A N 1
ATOM 938 C CA . LEU A 1 121 ? -2.573 -16.854 -0.276 1.00 98.44 121 LEU A CA 1
ATOM 939 C C . LEU A 1 121 ? -1.597 -18.025 -0.044 1.00 98.44 121 LEU A C 1
ATOM 941 O O . LEU A 1 121 ? -2.007 -19.062 0.481 1.00 98.44 121 LEU A O 1
ATOM 945 N N . PRO A 1 122 ? -0.304 -17.866 -0.396 1.00 97.25 122 PRO A N 1
ATOM 946 C CA . PRO A 1 122 ? 0.695 -18.927 -0.237 1.00 97.25 122 PRO A CA 1
ATOM 947 C C . PRO A 1 122 ? 0.950 -19.290 1.232 1.00 97.25 122 PRO A C 1
ATOM 949 O O . PRO A 1 122 ? 1.258 -20.440 1.533 1.00 97.25 122 PRO A O 1
ATOM 952 N N . ASP A 1 123 ? 0.777 -18.325 2.137 1.00 97.69 123 ASP A N 1
ATOM 953 C CA . ASP A 1 123 ? 1.003 -18.463 3.570 1.00 97.69 123 ASP A CA 1
ATOM 954 C C . ASP A 1 123 ? -0.092 -17.769 4.386 1.00 97.69 123 ASP A C 1
ATOM 956 O O . ASP A 1 123 ? -0.831 -16.902 3.905 1.00 97.69 123 ASP A O 1
ATOM 960 N N . ARG A 1 124 ? -0.163 -18.127 5.673 1.00 97.56 124 ARG A N 1
ATOM 961 C CA . ARG A 1 124 ? -0.967 -17.372 6.640 1.00 97.56 124 ARG A CA 1
ATOM 962 C C . ARG A 1 124 ? -0.447 -15.946 6.768 1.00 97.56 124 ARG A C 1
ATOM 964 O O . ARG A 1 124 ? 0.760 -15.738 6.898 1.00 97.56 124 ARG A O 1
ATOM 971 N N . VAL A 1 125 ? -1.379 -14.997 6.786 1.00 98.31 125 VAL A N 1
ATOM 972 C CA . VAL A 1 125 ? -1.083 -13.586 7.031 1.00 98.31 125 VAL A CA 1
ATOM 973 C C . VAL A 1 125 ? -0.451 -13.450 8.409 1.00 98.31 125 VAL A C 1
ATOM 975 O O . VAL A 1 125 ? -0.951 -13.996 9.395 1.00 98.31 125 VAL A O 1
ATOM 978 N N . ASP A 1 126 ? 0.665 -12.734 8.468 1.00 98.31 126 ASP A N 1
ATOM 979 C CA . ASP A 1 126 ? 1.397 -12.485 9.705 1.00 98.31 126 ASP A CA 1
ATOM 980 C C . ASP A 1 126 ? 1.109 -11.064 10.207 1.00 98.31 126 ASP A C 1
ATOM 982 O O . ASP A 1 126 ? 1.068 -10.112 9.428 1.00 98.31 126 ASP A O 1
ATOM 986 N N . ILE A 1 127 ? 0.902 -10.908 11.513 1.00 98.38 127 ILE A N 1
ATOM 987 C CA . ILE A 1 127 ? 0.600 -9.608 12.114 1.00 98.38 127 ILE A CA 1
ATOM 988 C C . ILE A 1 127 ? 1.910 -8.957 12.569 1.00 98.38 127 ILE A C 1
ATOM 990 O O . ILE A 1 127 ? 2.673 -9.523 13.359 1.00 98.38 127 ILE A O 1
ATOM 994 N N . ARG A 1 128 ? 2.189 -7.755 12.058 1.00 98.00 128 ARG A N 1
ATOM 995 C CA . ARG A 1 128 ? 3.368 -6.942 12.406 1.00 98.00 128 ARG A CA 1
ATOM 996 C C . ARG A 1 128 ? 2.922 -5.531 12.774 1.00 98.00 128 ARG A C 1
ATOM 998 O O . ARG A 1 128 ? 3.006 -4.632 11.945 1.00 98.00 128 ARG A O 1
ATOM 1005 N N . PRO A 1 129 ? 2.413 -5.329 13.997 1.00 98.25 129 PRO A N 1
ATOM 1006 C CA . PRO A 1 129 ? 1.674 -4.124 14.341 1.00 98.25 129 PRO A CA 1
ATOM 1007 C C . PRO A 1 129 ? 2.556 -2.872 14.318 1.00 98.25 129 PRO A C 1
ATOM 1009 O O . PRO A 1 129 ? 3.749 -2.923 14.629 1.00 98.25 129 PRO A O 1
ATOM 1012 N N . SER A 1 130 ? 1.929 -1.736 14.017 1.00 98.44 130 SER A N 1
ATOM 1013 C CA . SER A 1 130 ? 2.495 -0.389 14.130 1.00 98.44 130 SER A CA 1
ATOM 1014 C C . SER A 1 130 ? 1.551 0.524 14.919 1.00 98.44 130 SER A C 1
ATOM 1016 O O . SER A 1 130 ? 0.342 0.307 14.941 1.00 98.44 130 SER A O 1
ATOM 1018 N N . CYS A 1 131 ? 2.103 1.561 15.555 1.00 98.25 131 CYS A N 1
ATOM 1019 C CA . CYS A 1 131 ? 1.342 2.635 16.203 1.00 98.25 131 CYS A CA 1
ATOM 1020 C C . CYS A 1 131 ? 1.230 3.913 15.354 1.00 98.25 131 CYS A C 1
ATOM 1022 O O . CYS A 1 131 ? 0.732 4.932 15.834 1.00 98.25 131 CYS A O 1
ATOM 1024 N N . ASN A 1 132 ? 1.693 3.872 14.103 1.00 98.44 132 ASN A N 1
ATOM 1025 C CA . ASN A 1 132 ? 1.682 5.001 13.178 1.00 98.44 132 ASN A CA 1
ATOM 1026 C C . ASN A 1 132 ? 0.374 5.006 12.377 1.00 98.44 132 ASN A C 1
ATOM 1028 O O . ASN A 1 132 ? 0.354 4.628 11.210 1.00 98.44 132 ASN A O 1
ATOM 1032 N N . PHE A 1 133 ? -0.733 5.373 13.014 1.00 98.19 133 PHE A N 1
ATOM 1033 C CA . PHE A 1 133 ? -2.041 5.446 12.366 1.00 98.19 133 PHE A CA 1
ATOM 1034 C C . PHE A 1 133 ? -2.950 6.470 13.046 1.00 98.19 133 PHE A C 1
ATOM 1036 O O . PHE A 1 133 ? -2.769 6.788 14.221 1.00 98.19 133 PHE A O 1
ATOM 1043 N N . ASP A 1 134 ? -3.980 6.912 12.324 1.00 97.12 134 ASP A N 1
ATOM 1044 C CA . ASP A 1 134 ? -5.125 7.615 12.909 1.00 97.12 134 ASP A CA 1
ATOM 1045 C C . ASP A 1 134 ? -6.361 6.717 12.979 1.00 97.12 134 ASP A C 1
ATOM 1047 O O . ASP A 1 134 ? -6.540 5.809 12.176 1.00 97.12 134 ASP A O 1
ATOM 1051 N N . PHE A 1 135 ? -7.269 7.004 13.911 1.00 94.81 135 PHE A N 1
ATOM 1052 C CA . PHE A 1 135 ? -8.423 6.149 14.219 1.00 94.81 135 PHE A CA 1
ATOM 1053 C C . PHE A 1 135 ? -9.532 6.093 13.160 1.00 94.81 135 PHE A C 1
ATOM 1055 O O . PHE A 1 135 ? -10.507 5.375 13.362 1.00 94.81 135 PHE A O 1
ATOM 1062 N N . GLN A 1 136 ? -9.448 6.877 12.086 1.00 93.31 136 GLN A N 1
ATOM 1063 C CA . GLN A 1 136 ? -10.523 6.975 11.102 1.00 93.31 136 GLN A CA 1
ATOM 1064 C C . GLN A 1 136 ? -9.983 6.809 9.689 1.00 93.31 136 GLN A C 1
ATOM 1066 O O . GLN A 1 136 ? -9.330 7.710 9.160 1.00 93.31 136 GLN A O 1
ATOM 1071 N N . ASN A 1 137 ? -10.324 5.680 9.075 1.00 96.81 137 ASN A N 1
ATOM 1072 C CA . ASN A 1 137 ? -10.209 5.453 7.644 1.00 96.81 137 ASN A CA 1
ATOM 1073 C C . ASN A 1 137 ? -11.596 5.207 7.041 1.00 96.81 137 ASN A C 1
ATOM 1075 O O . ASN A 1 137 ? -12.436 4.529 7.632 1.00 96.81 137 ASN A O 1
ATOM 1079 N N . GLN A 1 138 ? -11.833 5.764 5.859 1.00 95.56 138 GLN A N 1
ATOM 1080 C CA . GLN A 1 138 ? -13.009 5.486 5.035 1.00 95.56 138 GLN A CA 1
ATOM 1081 C C . GLN A 1 138 ? -12.509 5.145 3.631 1.00 95.56 138 GLN A C 1
ATOM 1083 O O . GLN A 1 138 ? -12.550 5.993 2.733 1.00 95.56 138 GLN A O 1
ATOM 1088 N N . PRO A 1 139 ? -11.929 3.947 3.454 1.00 96.62 139 PRO A N 1
ATOM 1089 C CA . PRO A 1 139 ? -11.215 3.623 2.239 1.00 96.62 139 PRO A CA 1
ATOM 1090 C C . PRO A 1 139 ? -12.173 3.531 1.052 1.00 96.62 139 PRO A C 1
ATOM 1092 O O . PRO A 1 139 ? -13.186 2.839 1.083 1.00 96.62 139 PRO A O 1
ATOM 1095 N N . ARG A 1 140 ? -11.823 4.246 -0.017 1.00 96.88 140 ARG A N 1
ATOM 1096 C CA . ARG A 1 140 ? -12.514 4.228 -1.316 1.00 96.88 140 ARG A CA 1
ATOM 1097 C C . ARG A 1 140 ? -11.560 3.970 -2.485 1.00 96.88 140 ARG A C 1
ATOM 1099 O O . ARG A 1 140 ? -11.908 4.205 -3.639 1.00 96.88 140 ARG A O 1
ATOM 1106 N N . ALA A 1 141 ? -10.334 3.565 -2.165 1.00 98.31 141 ALA A N 1
ATOM 1107 C CA . ALA A 1 141 ? -9.246 3.287 -3.092 1.00 98.31 141 ALA A CA 1
ATOM 1108 C C . ALA A 1 141 ? -8.139 2.479 -2.410 1.00 98.31 141 ALA A C 1
ATOM 1110 O O . ALA A 1 141 ? -8.018 2.470 -1.183 1.00 98.31 141 ALA A O 1
ATOM 1111 N N . ILE A 1 142 ? -7.286 1.869 -3.226 1.00 98.75 142 ILE A N 1
ATOM 1112 C CA . ILE A 1 142 ? -6.057 1.200 -2.794 1.00 98.75 142 ILE A CA 1
ATOM 1113 C C . ILE A 1 142 ? -4.873 1.958 -3.393 1.00 98.75 142 ILE A C 1
ATOM 1115 O O . ILE A 1 142 ? -4.890 2.287 -4.581 1.00 98.75 142 ILE A O 1
ATOM 1119 N N . VAL A 1 143 ? -3.848 2.232 -2.585 1.00 98.75 143 VAL A N 1
ATOM 1120 C CA . VAL A 1 143 ? -2.600 2.853 -3.049 1.00 98.75 143 VAL A CA 1
ATOM 1121 C C . VAL A 1 143 ? -1.461 1.856 -2.913 1.00 98.75 143 VAL A C 1
ATOM 1123 O O . VAL A 1 143 ? -1.212 1.332 -1.830 1.00 98.75 143 VAL A O 1
ATOM 1126 N N . LEU A 1 144 ? -0.781 1.605 -4.022 1.00 98.62 144 LEU A N 1
ATOM 1127 C CA . LEU A 1 144 ? 0.325 0.667 -4.136 1.00 98.62 144 LEU A CA 1
ATOM 1128 C C . LEU A 1 144 ? 1.657 1.413 -4.103 1.00 98.62 144 LEU A C 1
ATOM 1130 O O . LEU A 1 144 ? 1.805 2.441 -4.771 1.00 98.62 144 LEU A O 1
ATOM 1134 N N . HIS A 1 145 ? 2.606 0.845 -3.369 1.00 98.56 145 HIS A N 1
ATOM 1135 C CA . HIS A 1 145 ? 3.931 1.401 -3.102 1.00 98.56 145 HIS A CA 1
ATOM 1136 C C . HIS A 1 145 ? 5.009 0.330 -3.296 1.00 98.56 145 HIS A C 1
ATOM 1138 O O . HIS A 1 145 ? 4.705 -0.864 -3.385 1.00 98.56 145 HIS A O 1
ATOM 1144 N N . TYR A 1 146 ? 6.269 0.753 -3.334 1.00 97.88 146 TYR A N 1
ATOM 1145 C CA . TYR A 1 146 ? 7.407 -0.127 -3.081 1.00 97.88 146 TYR A CA 1
ATOM 1146 C C . TYR A 1 146 ? 8.219 0.391 -1.895 1.00 97.88 146 TYR A C 1
ATOM 1148 O O . TYR A 1 146 ? 8.211 1.585 -1.605 1.00 97.88 146 TYR A O 1
ATOM 1156 N N . THR A 1 147 ? 9.004 -0.489 -1.272 1.00 97.38 147 THR A N 1
ATOM 1157 C CA . THR A 1 147 ? 9.677 -0.158 -0.006 1.00 97.38 147 THR A CA 1
ATOM 1158 C C . THR A 1 147 ? 11.092 0.415 -0.113 1.00 97.38 147 THR A C 1
ATOM 1160 O O . THR A 1 147 ? 11.618 0.889 0.890 1.00 97.38 147 THR A O 1
ATOM 1163 N N . GLU A 1 148 ? 11.753 0.307 -1.269 1.00 95.25 148 GLU A N 1
ATOM 1164 C CA . GLU A 1 148 ? 13.184 0.617 -1.467 1.00 95.25 148 GLU A CA 1
ATOM 1165 C C . GLU A 1 148 ? 14.146 -0.220 -0.596 1.00 95.25 148 GLU A C 1
ATOM 1167 O O . GLU A 1 148 ? 15.322 0.114 -0.445 1.00 95.25 148 GLU A O 1
ATOM 1172 N N . GLY A 1 149 ? 13.680 -1.336 -0.017 1.00 93.69 149 GLY A N 1
ATOM 1173 C CA . GLY A 1 149 ? 14.451 -2.070 0.988 1.00 93.69 149 GLY A CA 1
ATOM 1174 C C . GLY A 1 149 ? 14.072 -3.537 1.183 1.00 93.69 149 GLY A C 1
ATOM 1175 O O . GLY A 1 149 ? 13.502 -4.199 0.310 1.00 93.69 149 GLY A O 1
ATOM 1176 N N . SER A 1 150 ? 14.463 -4.075 2.340 1.00 96.81 150 SER A N 1
ATOM 1177 C CA . SER A 1 150 ? 14.066 -5.406 2.809 1.00 96.81 150 SER A CA 1
ATOM 1178 C C . SER A 1 150 ? 12.822 -5.323 3.689 1.00 96.81 150 SER A C 1
ATOM 1180 O O . SER A 1 150 ? 12.563 -4.284 4.294 1.00 96.81 150 SER A O 1
ATOM 1182 N N . LEU A 1 151 ? 12.102 -6.440 3.821 1.00 98.00 151 LEU A N 1
ATOM 1183 C CA . LEU A 1 151 ? 10.970 -6.561 4.740 1.00 98.00 151 LEU A CA 1
ATOM 1184 C C . LEU A 1 151 ? 11.328 -6.102 6.161 1.00 98.00 151 LEU A C 1
ATOM 1186 O O . LEU A 1 151 ? 10.621 -5.285 6.742 1.00 98.00 151 LEU A O 1
ATOM 1190 N N . GLU A 1 152 ? 12.438 -6.601 6.709 1.00 97.50 152 GLU A N 1
ATOM 1191 C CA . GLU A 1 152 ? 12.861 -6.280 8.078 1.00 97.50 152 GLU A CA 1
ATOM 1192 C C . GLU A 1 152 ? 13.125 -4.782 8.266 1.00 97.50 152 GLU A C 1
ATOM 1194 O O . GLU A 1 152 ? 12.725 -4.207 9.277 1.00 97.50 152 GLU A O 1
ATOM 1199 N N . ALA A 1 153 ? 13.743 -4.126 7.277 1.00 97.81 153 ALA A N 1
ATOM 1200 C CA . ALA A 1 153 ? 13.952 -2.682 7.316 1.00 97.81 153 ALA A CA 1
ATOM 1201 C C . ALA A 1 153 ? 12.615 -1.926 7.261 1.00 97.81 153 ALA A C 1
ATOM 1203 O O . ALA A 1 153 ? 12.395 -1.021 8.063 1.00 97.81 153 ALA A O 1
ATOM 1204 N N . THR A 1 154 ? 11.699 -2.335 6.378 1.00 98.50 154 THR A N 1
ATOM 1205 C CA . THR A 1 154 ? 10.358 -1.745 6.265 1.00 98.50 154 THR A CA 1
ATOM 1206 C C . THR A 1 154 ? 9.572 -1.867 7.569 1.00 98.50 154 THR A C 1
ATOM 1208 O O . THR A 1 154 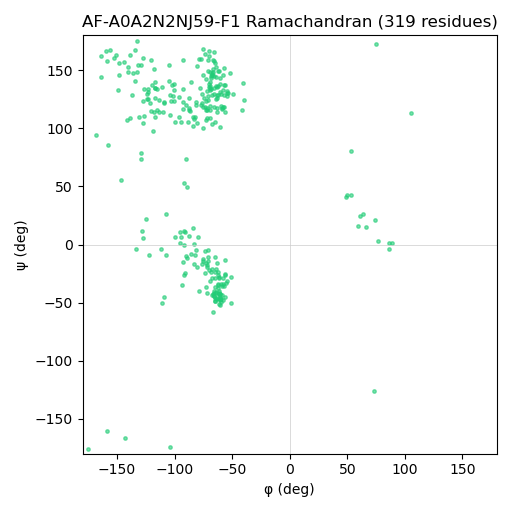? 9.061 -0.867 8.071 1.00 98.50 154 THR A O 1
ATOM 1211 N N . ILE A 1 155 ? 9.509 -3.062 8.164 1.00 98.44 155 ILE A N 1
ATOM 1212 C CA . ILE A 1 155 ? 8.805 -3.278 9.435 1.00 98.44 155 ILE A CA 1
ATOM 1213 C C . ILE A 1 155 ? 9.468 -2.482 10.565 1.00 98.44 155 ILE A C 1
ATOM 1215 O O . ILE A 1 155 ? 8.763 -1.852 11.353 1.00 98.44 155 ILE A O 1
ATOM 1219 N N . ALA A 1 156 ? 10.802 -2.432 10.627 1.00 97.38 156 ALA A N 1
ATOM 1220 C CA . ALA A 1 156 ? 11.509 -1.629 11.624 1.00 97.38 156 ALA A CA 1
ATOM 1221 C C . ALA A 1 156 ? 11.177 -0.131 11.509 1.00 97.38 156 ALA A C 1
ATOM 1223 O O . ALA A 1 156 ? 10.932 0.514 12.533 1.00 97.38 156 ALA A O 1
ATOM 1224 N N . THR A 1 157 ? 11.110 0.408 10.285 1.00 98.06 157 THR A N 1
ATOM 1225 C CA . THR A 1 157 ? 10.655 1.780 10.013 1.00 98.06 157 THR A CA 1
ATOM 1226 C C . THR A 1 157 ? 9.210 1.975 10.458 1.00 98.06 157 THR A C 1
ATOM 1228 O O . THR A 1 157 ? 8.919 2.926 11.179 1.00 98.06 157 THR A O 1
ATOM 1231 N N . PHE A 1 158 ? 8.313 1.052 10.109 1.00 98.56 158 PHE A N 1
ATOM 1232 C CA . PHE A 1 158 ? 6.898 1.145 10.471 1.00 98.56 158 PHE A CA 1
ATOM 1233 C C . PHE A 1 158 ? 6.654 1.053 11.975 1.00 98.56 158 PHE A C 1
ATOM 1235 O O . PHE A 1 158 ? 5.651 1.565 12.464 1.00 98.56 158 PHE A O 1
ATOM 1242 N N . GLN A 1 159 ? 7.562 0.444 12.732 1.00 97.75 159 GLN A N 1
ATOM 1243 C CA . GLN A 1 159 ? 7.486 0.347 14.190 1.00 97.75 159 GLN A CA 1
ATOM 1244 C C . GLN A 1 159 ? 8.173 1.503 14.923 1.00 97.75 159 GLN A C 1
ATOM 1246 O O . GLN A 1 159 ? 7.997 1.642 16.139 1.00 97.75 159 GLN A O 1
ATOM 1251 N N . GLN A 1 160 ? 8.927 2.344 14.210 1.00 97.50 160 GLN A N 1
ATOM 1252 C CA . GLN A 1 160 ? 9.497 3.557 14.775 1.00 97.50 160 GLN A CA 1
ATOM 1253 C C . GLN A 1 160 ? 8.374 4.579 15.027 1.00 97.50 160 GLN A C 1
ATOM 1255 O O . GLN A 1 160 ? 7.619 4.887 14.102 1.00 97.50 160 GLN A O 1
ATOM 1260 N N . PRO A 1 161 ? 8.252 5.136 16.245 1.00 96.31 161 PRO A N 1
ATOM 1261 C CA . PRO A 1 161 ? 7.218 6.120 16.552 1.00 96.31 161 PRO A CA 1
ATOM 1262 C C . PRO A 1 161 ? 7.260 7.334 15.617 1.00 96.31 161 PRO A C 1
ATOM 1264 O O . PRO A 1 161 ? 8.332 7.885 15.361 1.00 96.31 161 PRO A O 1
ATOM 1267 N N . HIS A 1 162 ? 6.085 7.783 15.165 1.00 94.50 162 HIS A N 1
ATOM 1268 C CA . HIS A 1 162 ? 5.900 8.957 14.297 1.00 94.50 162 HIS A CA 1
ATOM 1269 C C . HIS A 1 162 ? 6.532 8.838 12.902 1.00 94.50 162 HIS A C 1
ATOM 1271 O O . HIS A 1 162 ? 6.873 9.849 12.287 1.00 94.50 162 HIS A O 1
ATOM 1277 N N . ASN A 1 163 ? 6.687 7.613 12.405 1.00 97.31 163 ASN A N 1
ATOM 1278 C CA . ASN A 1 163 ? 7.210 7.335 11.071 1.00 97.31 163 ASN A CA 1
ATOM 1279 C C . ASN A 1 163 ? 6.078 6.935 10.102 1.00 97.31 163 ASN A C 1
ATOM 1281 O O . ASN A 1 163 ? 4.898 7.004 10.450 1.00 97.31 163 ASN A O 1
ATOM 1285 N N . SER A 1 164 ? 6.420 6.543 8.877 1.00 97.81 164 SER A N 1
ATOM 1286 C CA . SER A 1 164 ? 5.468 5.977 7.922 1.00 97.81 164 SER A CA 1
ATOM 1287 C C . SER A 1 164 ? 4.920 4.623 8.391 1.00 97.81 164 SER A C 1
ATOM 1289 O O . SER A 1 164 ? 5.419 4.000 9.333 1.00 97.81 164 SER A O 1
ATOM 1291 N N . SER A 1 165 ? 3.847 4.182 7.746 1.00 98.81 165 SER A N 1
ATOM 1292 C CA . SER A 1 165 ? 3.275 2.839 7.867 1.00 98.81 165 SER A CA 1
ATOM 1293 C C . SER A 1 165 ? 2.409 2.552 6.650 1.00 98.81 165 SER A C 1
ATOM 1295 O O . SER A 1 165 ? 2.037 3.476 5.936 1.00 98.81 165 SER A O 1
ATOM 1297 N N . ALA A 1 166 ? 2.034 1.296 6.445 1.00 98.88 166 ALA A N 1
ATOM 1298 C CA . ALA A 1 166 ? 1.009 0.887 5.492 1.00 98.88 166 ALA A CA 1
ATOM 1299 C C . ALA A 1 166 ? 0.040 -0.087 6.172 1.00 98.88 166 ALA A C 1
ATOM 1301 O O . ALA A 1 166 ? 0.255 -0.473 7.320 1.00 98.88 166 ALA A O 1
ATOM 1302 N N . HIS A 1 167 ? -1.027 -0.486 5.484 1.00 98.94 167 HIS A N 1
ATOM 1303 C CA . HIS A 1 167 ? -1.921 -1.520 6.013 1.00 98.94 167 HIS A CA 1
ATOM 1304 C C . HIS A 1 167 ? -1.312 -2.900 5.801 1.00 98.94 167 HIS A C 1
ATOM 1306 O O . HIS A 1 167 ? -1.342 -3.729 6.710 1.00 98.94 167 HIS A O 1
ATOM 1312 N N . TYR A 1 168 ? -0.692 -3.106 4.637 1.00 98.94 168 TYR A N 1
ATOM 1313 C CA . TYR A 1 168 ? -0.093 -4.376 4.252 1.00 98.94 168 TYR A CA 1
ATOM 1314 C C . TYR A 1 168 ? 1.315 -4.203 3.692 1.00 98.94 168 TYR A C 1
ATOM 1316 O O . TYR A 1 168 ? 1.604 -3.212 3.021 1.00 98.94 168 TYR A O 1
ATOM 1324 N N . VAL A 1 169 ? 2.157 -5.208 3.923 1.00 98.94 169 VAL A N 1
ATOM 1325 C CA . VAL A 1 169 ? 3.439 -5.403 3.237 1.00 98.94 169 VAL A CA 1
ATOM 1326 C C . VAL A 1 169 ? 3.426 -6.788 2.591 1.00 98.94 169 VAL A C 1
ATOM 1328 O O . VAL A 1 169 ? 3.047 -7.761 3.242 1.00 98.94 169 VAL A O 1
ATOM 1331 N N . ILE A 1 170 ? 3.836 -6.892 1.329 1.00 98.88 170 ILE A N 1
ATOM 1332 C CA . ILE A 1 170 ? 3.993 -8.166 0.617 1.00 98.88 170 ILE A CA 1
ATOM 1333 C C . ILE A 1 170 ? 5.477 -8.370 0.325 1.00 98.88 170 ILE A C 1
ATOM 1335 O O . ILE A 1 170 ? 6.067 -7.611 -0.453 1.00 98.88 170 ILE A O 1
ATOM 1339 N N . ASP A 1 171 ? 6.087 -9.384 0.937 1.00 98.38 171 ASP A N 1
ATOM 1340 C CA . ASP A 1 171 ? 7.495 -9.703 0.692 1.00 98.38 171 ASP A CA 1
ATOM 1341 C C . ASP A 1 171 ? 7.694 -10.392 -0.670 1.00 98.38 171 ASP A C 1
ATOM 1343 O O . ASP A 1 171 ? 6.743 -10.780 -1.354 1.00 98.38 171 ASP A O 1
ATOM 1347 N N . ARG A 1 172 ? 8.948 -10.505 -1.107 1.00 96.38 172 ARG A N 1
ATOM 1348 C CA . ARG A 1 172 ? 9.335 -11.032 -2.423 1.00 96.38 172 ARG A CA 1
ATOM 1349 C C . ARG A 1 172 ? 8.926 -12.491 -2.643 1.00 96.38 172 ARG A C 1
ATOM 1351 O O . ARG A 1 172 ? 8.775 -12.902 -3.791 1.00 96.38 172 ARG A O 1
ATOM 1358 N N . ASP A 1 173 ? 8.740 -13.261 -1.574 1.00 96.31 173 ASP A N 1
ATOM 1359 C CA . ASP A 1 173 ? 8.236 -14.640 -1.610 1.00 96.31 173 ASP A CA 1
ATOM 1360 C C . ASP A 1 173 ? 6.700 -14.730 -1.717 1.00 96.31 173 ASP A C 1
ATOM 1362 O O . ASP A 1 173 ? 6.154 -15.816 -1.904 1.00 96.31 173 ASP A O 1
ATOM 1366 N N . GLY A 1 174 ? 6.003 -13.590 -1.671 1.00 98.00 174 GLY A N 1
ATOM 1367 C CA . GLY A 1 174 ? 4.548 -13.504 -1.715 1.00 98.00 174 GLY A CA 1
ATOM 1368 C C . GLY A 1 174 ? 3.876 -13.578 -0.346 1.00 98.00 174 GLY A C 1
ATOM 1369 O O . GLY A 1 174 ? 2.646 -13.504 -0.288 1.00 98.00 174 GLY A O 1
ATOM 1370 N N . LYS A 1 175 ? 4.625 -13.684 0.757 1.00 98.62 175 LYS A N 1
ATOM 1371 C CA . LYS A 1 175 ? 4.039 -13.653 2.096 1.00 98.62 175 LYS A CA 1
ATOM 1372 C C . LYS A 1 175 ? 3.476 -12.266 2.412 1.00 98.62 175 LYS A C 1
ATOM 1374 O O . LYS A 1 175 ? 4.120 -11.242 2.183 1.00 98.62 175 LYS A O 1
ATOM 1379 N N . VAL A 1 176 ? 2.259 -12.250 2.956 1.00 98.88 176 VAL A N 1
ATOM 1380 C CA . VAL A 1 176 ? 1.530 -11.028 3.315 1.00 98.88 176 VAL A CA 1
ATOM 1381 C C . VAL A 1 176 ? 1.636 -10.775 4.814 1.00 98.88 176 VAL A C 1
ATOM 1383 O O . VAL A 1 176 ? 1.391 -11.661 5.636 1.00 98.88 176 VAL A O 1
ATOM 1386 N N . TYR A 1 177 ? 1.954 -9.534 5.160 1.00 98.88 177 TYR A N 1
ATOM 1387 C CA . TYR A 1 177 ? 2.008 -9.030 6.523 1.00 98.88 177 TYR A CA 1
ATOM 1388 C C . TYR A 1 177 ? 0.963 -7.935 6.682 1.00 98.88 177 TYR A C 1
ATOM 1390 O O . TYR A 1 177 ? 0.971 -6.973 5.915 1.00 98.88 177 TYR A O 1
ATOM 1398 N N . GLN A 1 178 ? 0.087 -8.053 7.678 1.00 98.81 178 GLN A N 1
ATOM 1399 C CA . GLN A 1 178 ? -0.821 -6.971 8.043 1.00 98.81 178 GLN A CA 1
ATOM 1400 C C . GLN A 1 178 ? -0.226 -6.162 9.198 1.00 98.81 178 GLN A C 1
ATOM 1402 O O . GLN A 1 178 ? 0.162 -6.707 10.234 1.00 98.81 178 GLN A O 1
ATOM 1407 N N . VAL A 1 179 ? -0.149 -4.848 9.004 1.00 98.81 179 VAL A N 1
ATOM 1408 C CA . VAL A 1 179 ? 0.531 -3.909 9.904 1.00 98.81 179 VAL A CA 1
ATOM 1409 C C . VAL A 1 179 ? -0.470 -3.036 10.651 1.00 98.81 179 VAL A C 1
ATOM 1411 O O . VAL A 1 179 ? -0.358 -2.878 11.867 1.00 98.81 179 VAL A O 1
ATOM 1414 N N . ILE A 1 180 ? -1.472 -2.511 9.944 1.00 98.62 180 ILE A N 1
ATOM 1415 C CA . ILE A 1 180 ? -2.523 -1.646 10.490 1.00 98.62 180 ILE A CA 1
ATOM 1416 C C . ILE A 1 180 ? -3.895 -2.229 10.110 1.00 98.62 180 ILE A C 1
ATOM 1418 O O . ILE A 1 180 ? -4.082 -2.590 8.944 1.00 98.62 180 ILE A O 1
ATOM 1422 N N . PRO A 1 181 ? -4.858 -2.325 11.049 1.00 98.25 181 PRO A N 1
ATOM 1423 C CA . PRO A 1 181 ? -6.248 -2.620 10.713 1.00 98.25 181 PRO A CA 1
ATOM 1424 C C . PRO A 1 181 ? -6.821 -1.602 9.725 1.00 98.25 181 PRO A C 1
ATOM 1426 O O . PRO A 1 181 ? -6.632 -0.402 9.900 1.00 98.25 181 PRO A O 1
ATOM 1429 N N . GLU A 1 182 ? -7.565 -2.047 8.720 1.00 98.06 182 GLU A N 1
ATOM 1430 C CA . GLU A 1 182 ? -8.005 -1.203 7.596 1.00 98.06 182 GLU A CA 1
ATOM 1431 C C . GLU A 1 182 ? -8.941 -0.051 7.999 1.00 98.06 182 GLU A C 1
ATOM 1433 O O . GLU A 1 182 ? -9.040 0.946 7.286 1.00 98.06 182 GLU A O 1
ATOM 1438 N N . GLN A 1 183 ? -9.601 -0.155 9.159 1.00 96.56 183 GLN A N 1
ATOM 1439 C CA . GLN A 1 183 ? -10.422 0.917 9.742 1.00 96.56 183 GLN A CA 1
ATOM 1440 C C . GLN A 1 183 ? -9.602 2.096 10.285 1.00 96.56 183 GLN A C 1
ATOM 1442 O O . GLN A 1 183 ? -10.159 3.164 10.556 1.00 96.56 183 GLN A O 1
ATOM 1447 N N . PHE A 1 184 ? -8.293 1.922 10.452 1.00 98.38 184 PHE A N 1
ATOM 1448 C CA . PHE A 1 184 ? -7.368 2.963 10.876 1.00 98.38 184 PHE A CA 1
ATOM 1449 C C . PHE A 1 184 ? -6.548 3.448 9.687 1.00 98.38 184 PHE A C 1
ATOM 1451 O O . PHE A 1 184 ? -6.142 2.670 8.837 1.00 98.38 184 PHE A O 1
ATOM 1458 N N . ALA A 1 185 ? -6.307 4.752 9.610 1.00 98.50 185 ALA A N 1
ATOM 1459 C CA . ALA A 1 185 ? -5.602 5.365 8.495 1.00 98.50 185 ALA A CA 1
ATOM 1460 C C . ALA A 1 185 ? -4.088 5.259 8.705 1.00 98.50 185 ALA A C 1
ATOM 1462 O O . ALA A 1 185 ? -3.517 6.048 9.466 1.00 98.50 185 ALA A O 1
ATOM 1463 N N . ALA A 1 186 ? -3.444 4.311 8.021 1.00 98.81 186 ALA A N 1
ATOM 1464 C CA . ALA A 1 186 ? -1.987 4.175 8.005 1.00 98.81 186 ALA A CA 1
ATOM 1465 C C . ALA A 1 186 ? -1.292 5.392 7.356 1.00 98.81 186 ALA A C 1
ATOM 1467 O O . ALA A 1 186 ? -1.840 6.073 6.489 1.00 98.81 186 ALA A O 1
ATOM 1468 N N . TYR A 1 187 ? -0.052 5.676 7.744 1.00 98.56 187 TYR A N 1
ATOM 1469 C CA . TYR A 1 187 ? 0.725 6.836 7.296 1.00 98.56 187 TYR A CA 1
ATOM 1470 C C . TYR A 1 187 ? 1.530 6.550 6.015 1.00 98.56 187 TYR A C 1
ATOM 1472 O O . TYR A 1 187 ? 2.724 6.843 5.955 1.00 98.56 187 TYR A O 1
ATOM 1480 N N . HIS A 1 188 ? 0.881 5.991 4.988 1.00 98.56 188 HIS A N 1
ATOM 1481 C CA . HIS A 1 188 ? 1.543 5.591 3.731 1.00 98.56 188 HIS A CA 1
ATOM 1482 C C . HIS A 1 188 ? 1.543 6.696 2.670 1.00 98.56 188 HIS A C 1
ATOM 1484 O O . HIS A 1 188 ? 2.359 6.709 1.757 1.00 98.56 188 HIS A O 1
ATOM 1490 N N . VAL A 1 189 ? 0.592 7.627 2.752 1.00 97.94 189 VAL A N 1
ATOM 1491 C CA . VAL A 1 189 ? 0.444 8.726 1.796 1.00 97.94 189 VAL A CA 1
ATOM 1492 C C . VAL A 1 189 ? -0.116 9.952 2.493 1.00 97.94 189 VAL A C 1
ATOM 1494 O O . VAL A 1 189 ? -0.922 9.851 3.412 1.00 97.94 189 VAL A O 1
ATOM 1497 N N . ASN A 1 190 ? 0.291 11.139 2.072 1.00 95.44 190 ASN A N 1
ATOM 1498 C CA . ASN A 1 190 ? -0.256 12.375 2.607 1.00 95.44 190 ASN A CA 1
ATOM 1499 C C . ASN A 1 190 ? -0.075 13.519 1.605 1.00 95.44 190 ASN A C 1
ATOM 1501 O O . ASN A 1 190 ? 0.670 13.415 0.626 1.00 95.44 190 ASN A O 1
ATOM 1505 N N . CYS A 1 191 ? -0.764 14.618 1.892 1.00 96.56 191 CYS A N 1
ATOM 1506 C CA . CYS A 1 191 ? -0.474 15.923 1.312 1.00 96.56 191 CYS A CA 1
ATOM 1507 C C . CYS A 1 191 ? -0.246 16.986 2.398 1.00 96.56 191 CYS A C 1
ATOM 1509 O O . CYS A 1 191 ? -0.386 18.179 2.139 1.00 96.56 191 CYS A O 1
ATOM 1511 N N . TYR A 1 192 ? 0.112 16.560 3.614 1.00 94.56 192 TYR A N 1
ATOM 1512 C CA . TYR A 1 192 ? 0.519 17.403 4.747 1.00 94.56 192 TYR A CA 1
ATOM 1513 C C . TYR A 1 192 ? -0.412 18.593 5.057 1.00 94.56 192 TYR A C 1
ATOM 1515 O O . TYR A 1 192 ? 0.037 19.706 5.325 1.00 94.56 192 TYR A O 1
ATOM 1523 N N . GLY A 1 193 ? -1.722 18.389 4.991 1.00 95.19 193 GLY A N 1
ATOM 1524 C CA . GLY A 1 193 ? -2.746 19.405 5.226 1.00 95.19 193 GLY A CA 1
ATOM 1525 C C . GLY A 1 193 ? -2.929 20.383 4.065 1.00 95.19 193 GLY A C 1
ATOM 1526 O O . GLY A 1 193 ? -3.700 21.333 4.182 1.00 95.19 193 GLY A O 1
ATOM 1527 N N . ASN A 1 194 ? -2.218 20.191 2.952 1.00 95.56 194 ASN A N 1
ATOM 1528 C CA . ASN A 1 194 ? -2.160 21.125 1.840 1.00 95.56 194 ASN A CA 1
ATOM 1529 C C . ASN A 1 194 ? -2.497 20.430 0.518 1.00 95.56 194 ASN A C 1
ATOM 1531 O O . ASN A 1 194 ? -1.663 19.770 -0.101 1.00 95.56 194 ASN A O 1
ATOM 1535 N N . ARG A 1 195 ? -3.713 20.678 0.019 1.00 95.06 195 ARG A N 1
ATOM 1536 C CA . ARG A 1 195 ? -4.217 20.137 -1.253 1.00 95.06 195 ARG A CA 1
ATOM 1537 C C . ARG A 1 195 ? -3.281 20.363 -2.449 1.00 95.06 195 ARG A C 1
ATOM 1539 O O . ARG A 1 195 ? -3.313 19.562 -3.381 1.00 95.06 195 ARG A O 1
ATOM 1546 N N . ASN A 1 196 ? -2.458 21.413 -2.444 1.00 95.44 196 ASN A N 1
ATOM 1547 C CA . ASN A 1 196 ? -1.526 21.712 -3.539 1.00 95.44 196 ASN A CA 1
ATOM 1548 C C . ASN A 1 196 ? -0.292 20.796 -3.569 1.00 95.44 196 ASN A C 1
ATOM 1550 O O . ASN A 1 196 ? 0.444 20.816 -4.550 1.00 95.44 196 ASN A O 1
ATOM 1554 N N . LEU A 1 197 ? -0.052 20.017 -2.508 1.00 96.31 197 LEU A N 1
ATOM 1555 C CA . LEU A 1 197 ? 0.989 18.987 -2.488 1.00 96.31 197 LEU A CA 1
ATOM 1556 C C . LEU A 1 197 ? 0.514 17.670 -3.115 1.00 96.31 197 LEU A C 1
ATOM 1558 O O . LEU A 1 197 ? 1.342 16.849 -3.503 1.00 96.31 197 LEU A O 1
ATOM 1562 N N . CYS A 1 198 ? -0.800 17.489 -3.272 1.00 97.38 198 CYS A N 1
ATOM 1563 C CA . CYS A 1 198 ? -1.337 16.441 -4.128 1.00 97.38 198 CYS A CA 1
ATOM 1564 C C . CYS A 1 198 ? -1.309 16.887 -5.591 1.00 97.38 198 CYS A C 1
ATOM 1566 O O . CYS A 1 198 ? -1.480 18.073 -5.897 1.00 97.38 198 CYS A O 1
ATOM 1568 N N . ILE A 1 199 ? -1.238 15.931 -6.516 1.00 96.19 199 ILE A N 1
ATOM 1569 C CA . ILE A 1 199 ? -1.439 16.241 -7.929 1.00 96.19 199 ILE A CA 1
ATOM 1570 C C . ILE A 1 199 ? -2.863 16.782 -8.165 1.00 96.19 199 ILE A C 1
ATOM 1572 O O . ILE A 1 199 ? -3.811 16.394 -7.468 1.00 96.19 199 ILE A O 1
ATOM 1576 N N . PRO A 1 200 ? -3.068 17.664 -9.161 1.00 95.12 200 PRO A N 1
ATOM 1577 C CA . PRO A 1 200 ? -4.387 18.224 -9.451 1.00 95.12 200 PRO A CA 1
ATOM 1578 C C . PRO A 1 200 ? -5.468 17.165 -9.704 1.00 95.12 200 PRO A C 1
ATOM 1580 O O . PRO A 1 200 ? -6.606 17.371 -9.296 1.00 95.12 200 PRO A O 1
ATOM 1583 N N . SER A 1 201 ? -5.103 16.028 -10.300 1.00 94.12 201 SER A N 1
ATOM 1584 C CA . SER A 1 201 ? -6.001 14.922 -10.651 1.00 94.12 201 SER A CA 1
ATOM 1585 C C . SER A 1 201 ? -6.159 13.846 -9.568 1.00 94.12 201 SER A C 1
ATOM 1587 O O . SER A 1 201 ? -6.720 12.792 -9.865 1.00 94.12 201 SER A O 1
ATOM 1589 N N . CYS A 1 202 ? -5.679 14.070 -8.335 1.00 96.81 202 CYS A N 1
ATOM 1590 C CA . CYS A 1 202 ? -5.810 13.082 -7.263 1.00 96.81 202 CYS A CA 1
ATOM 1591 C C . CYS A 1 202 ? -7.300 12.764 -6.998 1.00 96.81 202 CYS A C 1
ATOM 1593 O O . CYS A 1 202 ? -8.035 13.657 -6.561 1.00 96.81 202 CYS A O 1
ATOM 1595 N N . PRO A 1 203 ? -7.753 11.510 -7.195 1.00 95.06 203 PRO A N 1
ATOM 1596 C CA . PRO A 1 203 ? -9.176 11.160 -7.128 1.00 95.06 203 PRO A CA 1
ATOM 1597 C C . PRO A 1 203 ? -9.710 11.077 -5.691 1.00 95.06 203 PRO A C 1
ATOM 1599 O O . PRO A 1 203 ? -10.923 11.102 -5.468 1.00 95.06 203 PRO A O 1
ATOM 1602 N N . VAL A 1 204 ? -8.808 10.981 -4.710 1.00 97.00 204 VAL A N 1
ATOM 1603 C CA . VAL A 1 204 ? -9.142 10.756 -3.297 1.00 97.00 204 VAL A CA 1
ATOM 1604 C C . VAL A 1 204 ? -8.856 11.945 -2.385 1.00 97.00 204 VAL A C 1
ATOM 1606 O O . VAL A 1 204 ? -9.193 11.904 -1.211 1.00 97.00 204 VAL A O 1
ATOM 1609 N N . CYS A 1 205 ? -8.277 13.022 -2.917 1.00 97.12 205 CYS A N 1
ATOM 1610 C CA . CYS A 1 205 ? -7.802 14.160 -2.126 1.00 97.12 205 CYS A CA 1
ATOM 1611 C C . CYS A 1 205 ? -8.853 15.268 -1.955 1.00 97.12 205 CYS A C 1
ATOM 1613 O O . CYS A 1 205 ? -8.535 16.410 -1.614 1.00 97.12 205 CYS A O 1
ATOM 1615 N N . THR A 1 206 ? -10.107 14.994 -2.305 1.00 95.50 206 THR A N 1
ATOM 1616 C CA . THR A 1 206 ? -11.206 15.961 -2.249 1.00 95.50 206 THR A CA 1
ATOM 1617 C C . THR A 1 206 ? -12.509 15.223 -1.961 1.00 95.50 206 THR A C 1
ATOM 1619 O O . THR A 1 206 ? -12.779 14.179 -2.563 1.00 95.50 206 THR A O 1
ATOM 1622 N N . ASN A 1 207 ? -13.282 15.743 -1.012 1.00 92.75 207 ASN A N 1
ATOM 1623 C CA . ASN A 1 207 ? -14.621 15.267 -0.680 1.00 92.75 207 ASN A CA 1
ATOM 1624 C C . ASN A 1 207 ? -15.631 15.680 -1.766 1.00 92.75 207 ASN A C 1
ATOM 1626 O O . ASN A 1 207 ? -15.353 16.596 -2.544 1.00 92.75 207 ASN A O 1
ATOM 1630 N N . PRO A 1 208 ? -16.831 15.071 -1.813 1.00 91.00 208 PRO A N 1
ATOM 1631 C CA . PRO A 1 208 ? -17.873 15.460 -2.769 1.00 91.00 208 PRO A CA 1
ATOM 1632 C C . PRO A 1 208 ? -18.273 16.943 -2.708 1.00 91.00 208 PRO A C 1
ATOM 1634 O O . PRO A 1 208 ? -18.711 17.501 -3.709 1.00 91.00 208 PRO A O 1
ATOM 1637 N N . ASP A 1 209 ? -18.104 17.589 -1.551 1.00 93.62 209 ASP A N 1
ATOM 1638 C CA . ASP A 1 209 ? -18.371 19.018 -1.341 1.00 93.62 209 ASP A CA 1
ATOM 1639 C C . ASP A 1 209 ? -17.216 19.944 -1.776 1.00 93.62 209 ASP A C 1
ATOM 1641 O O . ASP A 1 209 ? -17.314 21.164 -1.646 1.00 93.62 209 ASP A O 1
ATOM 1645 N N . GLY A 1 210 ? -16.117 19.385 -2.293 1.00 91.88 210 GLY A N 1
ATOM 1646 C CA . GLY A 1 210 ? -14.933 20.128 -2.721 1.00 91.88 210 GLY A CA 1
ATOM 1647 C C . GLY A 1 210 ? -13.914 20.407 -1.611 1.00 91.88 210 GLY A C 1
ATOM 1648 O O . GLY A 1 210 ? -12.847 20.953 -1.899 1.00 91.88 210 GLY A O 1
ATOM 1649 N N . SER A 1 211 ? -14.193 20.034 -0.359 1.00 95.19 211 SER A N 1
ATOM 1650 C CA . SER A 1 211 ? -13.243 20.201 0.745 1.00 95.19 211 SER A CA 1
ATOM 1651 C C . SER A 1 211 ? -12.060 19.231 0.636 1.00 95.19 211 SER A C 1
ATOM 1653 O O . SER A 1 211 ? -12.175 18.124 0.106 1.00 95.19 211 SER A O 1
ATOM 1655 N N . PHE A 1 212 ? -10.888 19.652 1.123 1.00 97.31 212 PHE A N 1
ATOM 1656 C CA . PHE A 1 212 ? -9.703 18.795 1.164 1.00 97.31 212 PHE A CA 1
ATOM 1657 C C . PHE A 1 212 ? -9.880 17.668 2.185 1.00 97.31 212 PHE A C 1
ATOM 1659 O O . PHE A 1 212 ? -10.352 17.893 3.298 1.00 97.31 212 PHE A O 1
ATOM 1666 N N . VAL A 1 213 ? -9.422 16.476 1.814 1.00 96.88 213 VAL A N 1
ATOM 1667 C CA . VAL A 1 213 ? -9.274 15.330 2.710 1.00 96.88 213 VAL A CA 1
ATOM 1668 C C . VAL A 1 213 ? -7.914 14.689 2.459 1.00 96.88 213 VAL A C 1
ATOM 1670 O O . VAL A 1 213 ? -7.453 14.617 1.317 1.00 96.88 213 VAL A O 1
ATOM 1673 N N . GLU A 1 214 ? -7.257 14.252 3.531 1.00 97.44 214 GLU A N 1
ATOM 1674 C CA . GLU A 1 214 ? -5.980 13.552 3.426 1.00 97.44 214 GLU A CA 1
ATOM 1675 C C . GLU A 1 214 ? -6.163 12.201 2.720 1.00 97.44 214 GLU A C 1
ATOM 1677 O O . GLU A 1 214 ? -7.004 11.408 3.142 1.00 97.44 214 GLU A O 1
ATOM 1682 N N . PRO A 1 215 ? -5.363 11.877 1.689 1.00 97.94 215 PRO A N 1
ATOM 1683 C CA . PRO A 1 215 ? -5.510 10.620 0.960 1.00 97.94 215 PRO A CA 1
ATOM 1684 C C . PRO A 1 215 ? -5.372 9.373 1.850 1.00 97.94 215 PRO A C 1
ATOM 1686 O O . PRO A 1 215 ? -6.082 8.395 1.624 1.00 97.94 215 PRO A O 1
ATOM 1689 N N . ARG A 1 216 ? -4.534 9.391 2.897 1.00 97.94 216 ARG A N 1
ATOM 1690 C CA . ARG A 1 216 ? -4.394 8.246 3.823 1.00 97.94 216 ARG A CA 1
ATOM 1691 C C . ARG A 1 216 ? -5.667 7.866 4.570 1.00 97.94 216 ARG A C 1
ATOM 1693 O O . ARG A 1 216 ? -5.810 6.710 4.928 1.00 97.94 216 ARG A O 1
ATOM 1700 N N . SER A 1 217 ? -6.578 8.807 4.830 1.00 97.75 217 SER A N 1
ATOM 1701 C CA . SER A 1 217 ? -7.849 8.495 5.504 1.00 97.75 217 SER A CA 1
ATOM 1702 C C . SER A 1 217 ? -8.944 8.063 4.531 1.00 97.75 217 SER A C 1
ATOM 1704 O O . SER A 1 217 ? -10.109 7.946 4.916 1.00 97.75 217 SER A O 1
ATOM 1706 N N . GLN A 1 218 ? -8.587 7.882 3.260 1.00 98.00 218 GLN A N 1
ATOM 1707 C CA . GLN A 1 218 ? -9.476 7.526 2.158 1.00 98.00 218 GLN A CA 1
ATOM 1708 C C . GLN A 1 218 ? -8.971 6.301 1.391 1.00 98.00 218 GLN A C 1
ATOM 1710 O O . GLN A 1 218 ? -9.525 5.966 0.340 1.00 98.00 218 GLN A O 1
ATOM 1715 N N . THR A 1 219 ? -7.902 5.654 1.859 1.00 98.69 219 THR A N 1
ATOM 1716 C CA . THR A 1 219 ? -7.205 4.621 1.09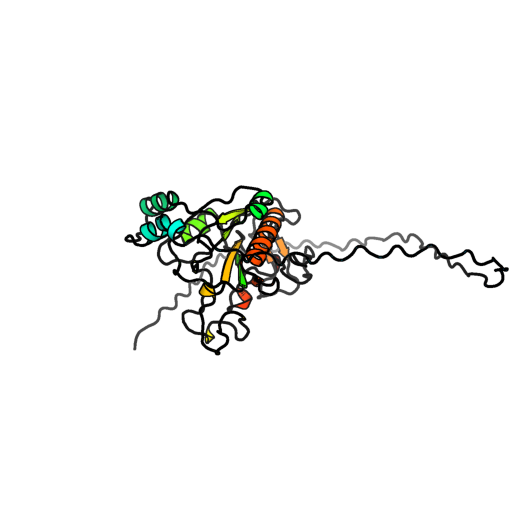3 1.00 98.69 219 THR A CA 1
ATOM 1717 C C . THR A 1 219 ? -6.679 3.489 1.964 1.00 98.69 219 THR A C 1
ATOM 1719 O O . THR A 1 219 ? -6.442 3.654 3.159 1.00 98.69 219 THR A O 1
ATOM 1722 N N . ILE A 1 220 ? -6.482 2.328 1.338 1.00 98.88 220 ILE A N 1
ATOM 1723 C CA . ILE A 1 220 ? -5.685 1.230 1.885 1.00 98.88 220 ILE A CA 1
ATOM 1724 C C . ILE A 1 220 ? -4.329 1.207 1.169 1.00 98.88 220 ILE A C 1
ATOM 1726 O O . ILE A 1 220 ? -4.249 0.943 -0.027 1.00 98.88 220 ILE A O 1
ATOM 1730 N N . GLY A 1 221 ? -3.256 1.533 1.887 1.00 98.88 221 GLY A N 1
ATOM 1731 C CA . GLY A 1 221 ? -1.872 1.372 1.431 1.00 98.88 221 GLY A CA 1
ATOM 1732 C C . GLY A 1 221 ? -1.355 -0.071 1.479 1.00 98.88 221 GLY A C 1
ATOM 1733 O O . GLY A 1 221 ? -1.432 -0.706 2.535 1.00 98.88 221 GLY A O 1
ATOM 1734 N N . ILE A 1 222 ? -0.774 -0.537 0.369 1.00 98.94 222 ILE A N 1
ATOM 1735 C CA . ILE A 1 222 ? -0.055 -1.815 0.244 1.00 98.94 222 ILE A CA 1
ATOM 1736 C C . ILE A 1 222 ? 1.371 -1.543 -0.241 1.00 98.94 222 ILE A C 1
ATOM 1738 O O . ILE A 1 222 ? 1.571 -0.935 -1.292 1.00 98.94 222 ILE A O 1
ATOM 1742 N N . GLU A 1 223 ? 2.348 -2.039 0.504 1.00 98.88 223 GLU A N 1
ATOM 1743 C CA . GLU A 1 223 ? 3.773 -1.948 0.195 1.00 98.88 223 GLU A CA 1
ATOM 1744 C C . GLU A 1 223 ? 4.284 -3.260 -0.386 1.00 98.88 223 GLU A C 1
ATOM 1746 O O . GLU A 1 223 ? 4.120 -4.323 0.214 1.00 98.88 223 GLU A O 1
ATOM 1751 N N . LEU A 1 224 ? 4.939 -3.205 -1.539 1.00 98.75 224 LEU A N 1
ATOM 1752 C CA . LEU A 1 224 ? 5.624 -4.356 -2.109 1.00 98.75 224 LEU A CA 1
ATOM 1753 C C . LEU A 1 224 ? 7.118 -4.246 -1.823 1.00 98.75 224 LEU A C 1
ATOM 1755 O O . LEU A 1 224 ? 7.759 -3.269 -2.209 1.00 98.75 224 LEU A O 1
ATOM 1759 N N . VAL A 1 225 ? 7.698 -5.257 -1.172 1.00 98.31 225 VAL A N 1
ATOM 1760 C CA . VAL A 1 225 ? 9.139 -5.263 -0.909 1.00 98.31 225 VAL A CA 1
ATOM 1761 C C . VAL A 1 225 ? 9.889 -5.342 -2.241 1.00 98.31 225 VAL A C 1
ATOM 1763 O O . VAL A 1 225 ? 9.910 -6.385 -2.897 1.00 98.31 225 VAL A O 1
ATOM 1766 N N . ASN A 1 226 ? 10.462 -4.212 -2.651 1.00 97.25 226 ASN A N 1
ATOM 1767 C CA . ASN A 1 226 ? 11.073 -3.992 -3.957 1.00 97.25 226 ASN A CA 1
ATOM 1768 C C . ASN A 1 226 ? 11.951 -2.724 -3.893 1.00 97.25 226 ASN A C 1
ATOM 1770 O O . ASN A 1 226 ? 11.612 -1.774 -3.193 1.00 97.25 226 ASN A O 1
ATOM 1774 N N . LEU A 1 227 ? 13.087 -2.710 -4.589 1.00 95.56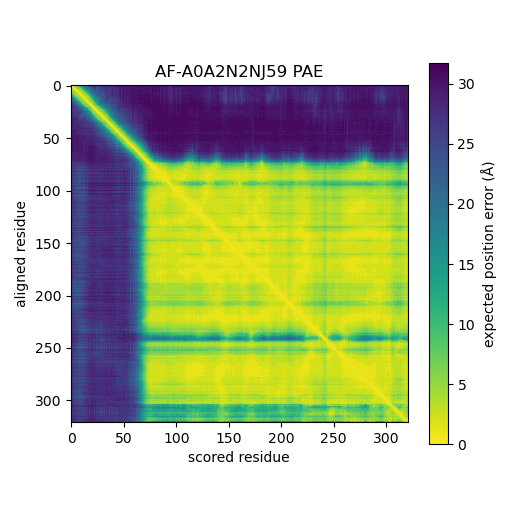 227 LEU A N 1
ATOM 1775 C CA . LEU A 1 227 ? 14.045 -1.603 -4.631 1.00 95.56 227 LEU A CA 1
ATOM 1776 C C . LEU A 1 227 ? 13.570 -0.432 -5.505 1.00 95.56 227 LEU A C 1
ATOM 1778 O O . LEU A 1 227 ? 14.143 0.649 -5.429 1.00 95.56 227 LEU A O 1
ATOM 1782 N N . GLY A 1 228 ? 12.547 -0.629 -6.339 1.00 95.19 228 GLY A N 1
ATOM 1783 C CA . GLY A 1 228 ? 12.059 0.378 -7.268 1.00 95.19 228 GLY A CA 1
ATOM 1784 C C . GLY A 1 228 ? 13.015 0.565 -8.444 1.00 95.19 228 GLY A C 1
ATOM 1785 O O . GLY A 1 228 ? 13.340 -0.386 -9.156 1.00 95.19 228 GLY A O 1
ATOM 1786 N N . HIS A 1 229 ? 13.435 1.802 -8.697 1.00 94.50 229 HIS A N 1
ATOM 1787 C CA . HIS A 1 229 ? 14.397 2.110 -9.755 1.00 94.50 229 HIS A CA 1
ATOM 1788 C C . HIS A 1 229 ? 15.806 1.635 -9.363 1.00 94.50 229 HIS A C 1
ATOM 1790 O O . HIS A 1 229 ? 16.214 1.743 -8.210 1.00 94.50 229 HIS A O 1
ATOM 1796 N N . VAL A 1 230 ? 16.577 1.122 -10.321 1.00 94.31 230 VAL A N 1
ATOM 1797 C CA . VAL A 1 230 ? 17.908 0.554 -10.054 1.00 94.31 230 VAL A CA 1
ATOM 1798 C C . VAL A 1 230 ? 18.908 0.927 -11.145 1.00 94.31 230 VAL A C 1
ATOM 1800 O O . VAL A 1 230 ? 18.541 1.152 -12.295 1.00 94.31 230 VAL A O 1
ATOM 1803 N N . ASP A 1 231 ? 20.196 0.979 -10.803 1.00 93.69 231 ASP A N 1
ATOM 1804 C CA . ASP A 1 231 ? 21.273 1.071 -11.793 1.00 93.69 231 ASP A CA 1
ATOM 1805 C C . ASP A 1 231 ? 21.761 -0.347 -12.133 1.00 93.69 231 ASP A C 1
ATOM 1807 O O . ASP A 1 231 ? 22.306 -1.026 -11.255 1.00 93.69 231 ASP A O 1
ATOM 1811 N N . PRO A 1 232 ? 21.620 -0.815 -13.387 1.00 91.50 232 PRO A N 1
ATOM 1812 C CA . PRO A 1 232 ? 21.966 -2.186 -13.764 1.00 91.50 232 PRO A CA 1
ATOM 1813 C C . PRO A 1 232 ? 23.455 -2.513 -13.585 1.00 91.50 232 PRO A C 1
ATOM 1815 O O . PRO A 1 232 ? 23.820 -3.684 -13.567 1.00 91.50 232 PRO A O 1
ATOM 1818 N N . ARG A 1 233 ? 24.334 -1.512 -13.435 1.00 92.19 233 ARG A N 1
ATOM 1819 C CA . ARG A 1 233 ? 25.766 -1.728 -13.165 1.00 92.19 233 ARG A CA 1
ATOM 1820 C C . ARG A 1 233 ? 26.042 -2.198 -11.738 1.00 92.19 233 ARG A C 1
ATOM 1822 O O . ARG A 1 233 ? 27.086 -2.797 -11.497 1.00 92.19 233 ARG A O 1
ATOM 1829 N N . TYR A 1 234 ? 25.141 -1.891 -10.805 1.00 91.50 234 TYR A N 1
ATOM 1830 C CA . TYR A 1 234 ? 25.295 -2.166 -9.371 1.00 91.50 234 TYR A CA 1
ATOM 1831 C C . TYR A 1 234 ? 24.174 -3.041 -8.803 1.00 91.50 234 TYR A C 1
ATOM 1833 O O . TYR A 1 234 ? 24.262 -3.477 -7.657 1.00 91.50 234 TYR A O 1
ATOM 1841 N N . TYR A 1 235 ? 23.122 -3.294 -9.583 1.00 91.00 235 TYR A N 1
ATOM 1842 C CA . TYR A 1 235 ? 22.004 -4.118 -9.159 1.00 91.00 235 TYR A CA 1
ATOM 1843 C C . TYR A 1 235 ? 22.408 -5.591 -9.067 1.00 91.00 235 TYR A 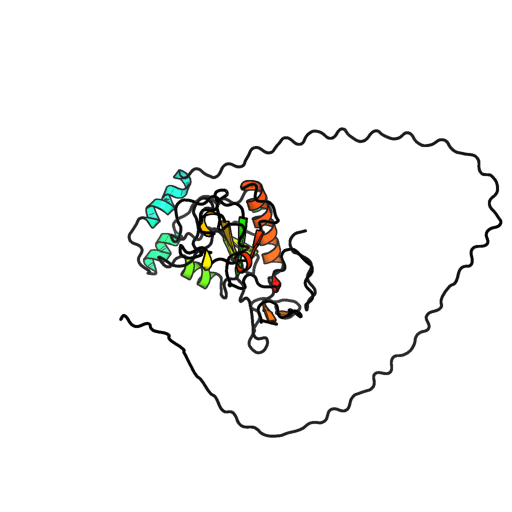C 1
ATOM 1845 O O . TYR A 1 235 ? 22.869 -6.199 -10.033 1.00 91.00 235 TYR A O 1
ATOM 1853 N N . ILE A 1 236 ? 22.191 -6.165 -7.887 1.00 86.75 236 ILE A N 1
ATOM 1854 C CA . ILE A 1 236 ? 22.278 -7.599 -7.641 1.00 86.75 236 ILE A CA 1
ATOM 1855 C C . ILE A 1 236 ? 20.873 -8.033 -7.270 1.00 86.75 236 ILE A C 1
ATOM 1857 O O . ILE A 1 236 ? 20.345 -7.585 -6.251 1.00 86.75 236 ILE A O 1
ATOM 1861 N N . SER A 1 237 ? 20.268 -8.883 -8.098 1.00 84.75 237 SER A N 1
ATOM 1862 C CA . SER A 1 237 ? 18.908 -9.312 -7.818 1.00 84.75 237 SER A CA 1
ATOM 1863 C C . SER A 1 237 ? 18.845 -10.073 -6.495 1.00 84.75 237 SER A C 1
ATOM 1865 O O . SER A 1 237 ? 19.599 -11.032 -6.308 1.00 84.75 237 SER A O 1
ATOM 1867 N N . PRO A 1 238 ? 17.938 -9.688 -5.584 1.00 81.19 238 PRO A N 1
ATOM 1868 C CA . PRO A 1 238 ? 17.704 -10.421 -4.350 1.00 81.19 238 PRO A CA 1
ATOM 1869 C C . PRO A 1 238 ? 16.949 -11.732 -4.600 1.00 81.19 238 PRO A C 1
ATOM 1871 O O . PRO A 1 238 ? 16.759 -12.512 -3.671 1.00 81.19 238 PRO A O 1
ATOM 1874 N N . THR A 1 239 ? 16.507 -11.986 -5.836 1.00 76.25 239 THR A N 1
ATOM 1875 C CA . THR A 1 239 ? 15.801 -13.207 -6.223 1.00 76.25 239 THR A CA 1
ATOM 1876 C C . THR A 1 239 ? 16.398 -13.796 -7.493 1.00 76.25 239 THR A C 1
ATOM 1878 O O . THR A 1 239 ? 16.980 -13.110 -8.330 1.00 76.25 239 THR A O 1
ATOM 1881 N N . SER A 1 240 ? 16.246 -15.103 -7.667 1.00 73.25 240 SER A N 1
ATOM 1882 C CA . SER A 1 240 ? 16.526 -15.750 -8.943 1.00 73.25 240 SER A CA 1
ATOM 1883 C C . SER A 1 240 ? 15.389 -15.444 -9.931 1.00 73.25 240 SER A C 1
ATOM 1885 O O . SER A 1 240 ? 14.341 -16.086 -9.865 1.00 73.25 240 SER A O 1
ATOM 1887 N N . SER A 1 241 ? 15.575 -14.483 -10.842 1.00 74.56 241 SER A N 1
ATOM 1888 C CA . SER A 1 241 ? 14.628 -14.194 -11.938 1.00 74.56 241 SER A CA 1
ATOM 1889 C C . SER A 1 241 ? 15.271 -14.416 -13.314 1.00 74.56 241 SER A C 1
ATOM 1891 O O . SER A 1 241 ? 16.481 -14.254 -13.484 1.00 74.56 241 SER A O 1
ATOM 1893 N N . ALA A 1 242 ? 14.450 -14.773 -14.308 1.00 65.94 242 ALA A N 1
ATOM 1894 C CA . ALA A 1 242 ? 14.869 -15.110 -15.670 1.00 65.94 242 ALA A CA 1
ATOM 1895 C C . ALA A 1 242 ? 15.645 -13.982 -16.384 1.00 65.94 242 ALA A C 1
ATOM 1897 O O . ALA A 1 242 ? 16.517 -14.279 -17.195 1.00 65.94 242 ALA A O 1
ATOM 1898 N N . ASN A 1 243 ? 15.388 -12.712 -16.043 1.00 68.38 243 ASN A N 1
ATOM 1899 C CA . ASN A 1 243 ? 16.083 -11.538 -16.600 1.00 68.38 243 ASN A CA 1
ATOM 1900 C C . ASN A 1 243 ? 17.049 -10.886 -15.604 1.00 68.38 243 ASN A C 1
ATOM 1902 O O . ASN A 1 243 ? 17.284 -9.680 -15.645 1.00 68.38 243 ASN A O 1
ATOM 1906 N N . GLY A 1 244 ? 17.554 -11.663 -14.643 1.00 79.19 244 GLY A N 1
ATOM 1907 C CA . GLY A 1 244 ? 18.356 -11.118 -13.553 1.00 79.19 244 GLY A CA 1
ATOM 1908 C C . GLY A 1 244 ? 17.582 -10.114 -12.699 1.00 79.19 244 GLY A C 1
ATOM 1909 O O . GLY A 1 244 ? 18.209 -9.254 -12.101 1.00 79.19 244 GLY A O 1
ATOM 1910 N N . GLY A 1 245 ? 16.245 -10.195 -12.677 1.00 88.00 245 GLY A N 1
ATOM 1911 C CA . GLY A 1 245 ? 15.366 -9.364 -11.849 1.00 88.00 245 GLY A CA 1
ATOM 1912 C C . GLY A 1 245 ? 15.217 -7.922 -12.321 1.00 88.00 245 GLY A C 1
ATOM 1913 O O . GLY A 1 245 ? 14.856 -7.072 -11.515 1.00 88.00 245 GLY A O 1
ATOM 1914 N N . LEU A 1 246 ? 15.495 -7.628 -13.596 1.00 91.81 246 LEU A N 1
ATOM 1915 C CA . LEU A 1 246 ? 15.398 -6.281 -14.162 1.00 91.81 246 LEU A CA 1
ATOM 1916 C C . LEU A 1 246 ? 14.250 -6.131 -15.163 1.00 91.81 246 LEU A C 1
ATOM 1918 O O . LEU A 1 246 ? 14.064 -6.963 -16.049 1.00 91.81 246 LEU A O 1
ATOM 1922 N N . PHE A 1 247 ? 13.522 -5.026 -15.035 1.00 92.50 247 PHE A N 1
ATOM 1923 C CA . PHE A 1 247 ? 12.604 -4.512 -16.040 1.00 92.50 247 PHE A CA 1
ATOM 1924 C C . PHE A 1 247 ? 13.191 -3.238 -16.652 1.00 92.50 247 PHE A C 1
ATOM 1926 O O . PHE A 1 247 ? 13.465 -2.259 -15.955 1.00 92.50 247 PHE A O 1
ATOM 1933 N N . GLU A 1 248 ? 13.369 -3.247 -17.969 1.00 93.06 248 GLU A N 1
ATOM 1934 C CA . GLU A 1 248 ? 13.786 -2.082 -18.740 1.00 93.06 248 GLU A CA 1
ATOM 1935 C C . GLU A 1 248 ? 12.560 -1.379 -19.336 1.00 93.06 248 GLU A C 1
ATOM 1937 O O . GLU A 1 248 ? 11.926 -1.885 -20.262 1.00 93.06 248 GLU A O 1
ATOM 1942 N N . ASP A 1 249 ? 12.239 -0.195 -18.823 1.00 92.50 249 ASP A N 1
ATOM 1943 C CA . ASP A 1 249 ? 11.182 0.663 -19.344 1.00 92.50 249 ASP A CA 1
ATOM 1944 C C . ASP A 1 249 ? 11.687 1.493 -20.529 1.00 92.50 249 ASP A C 1
ATOM 1946 O O . ASP A 1 249 ? 12.432 2.466 -20.374 1.00 92.50 249 ASP A O 1
ATOM 1950 N N . TYR A 1 250 ? 11.230 1.149 -21.731 1.00 90.62 250 TYR A N 1
ATOM 1951 C CA . TYR A 1 250 ? 11.607 1.857 -22.956 1.00 90.62 250 TYR A CA 1
ATOM 1952 C C . TYR A 1 250 ? 11.059 3.281 -23.027 1.00 90.62 250 TYR A C 1
ATOM 1954 O O . TYR A 1 250 ? 11.618 4.112 -23.743 1.00 90.62 250 TYR A O 1
ATOM 1962 N N . ASN A 1 251 ? 10.011 3.586 -22.261 1.00 88.81 251 ASN A N 1
ATOM 1963 C CA . ASN A 1 251 ? 9.466 4.936 -22.195 1.00 88.81 251 ASN A CA 1
ATOM 1964 C C . ASN A 1 251 ? 10.235 5.842 -21.229 1.00 88.81 251 ASN A C 1
ATOM 1966 O O . ASN A 1 251 ? 9.973 7.044 -21.210 1.00 88.81 251 ASN A O 1
ATOM 1970 N N . ASN A 1 252 ? 11.160 5.290 -20.428 1.00 87.50 252 ASN A N 1
ATOM 1971 C CA . ASN A 1 252 ? 11.835 6.015 -19.351 1.00 87.50 252 ASN A CA 1
ATOM 1972 C C . ASN A 1 252 ? 10.819 6.753 -18.455 1.00 87.50 252 ASN A C 1
ATOM 1974 O O . ASN A 1 252 ? 10.987 7.935 -18.131 1.00 87.50 252 ASN A O 1
ATOM 1978 N N . SER A 1 253 ? 9.709 6.077 -18.134 1.00 82.19 253 SER A N 1
ATOM 1979 C CA . SER A 1 253 ? 8.622 6.643 -17.341 1.00 82.19 253 SER A CA 1
ATOM 1980 C C . SER A 1 253 ? 9.206 7.086 -16.006 1.00 82.19 253 SER A C 1
ATOM 1982 O O . SER A 1 253 ? 9.978 6.361 -15.384 1.00 82.19 253 SER A O 1
ATOM 1984 N N . PHE A 1 254 ? 8.864 8.297 -15.573 1.00 86.69 254 PHE A N 1
ATOM 1985 C CA . PHE A 1 254 ? 9.400 8.906 -14.348 1.00 86.69 254 PHE A CA 1
ATOM 1986 C C . PHE A 1 254 ? 10.907 9.222 -14.371 1.00 86.69 254 PHE A C 1
ATOM 1988 O O . PHE A 1 254 ? 11.482 9.518 -13.330 1.00 86.69 254 PHE A O 1
ATOM 1995 N N . GLY A 1 255 ? 11.544 9.215 -15.546 1.00 90.19 255 GLY A N 1
ATOM 1996 C CA . GLY A 1 255 ? 12.952 9.584 -15.702 1.00 90.19 255 GLY A CA 1
ATOM 1997 C C . GLY A 1 255 ? 13.941 8.441 -15.468 1.00 90.19 255 GLY A C 1
ATOM 1998 O O . GLY A 1 255 ? 15.143 8.673 -15.601 1.00 90.19 255 GLY A O 1
ATOM 1999 N N . TYR A 1 256 ? 13.452 7.230 -15.183 1.00 91.94 256 TYR A N 1
ATOM 2000 C CA . TYR A 1 256 ? 14.275 6.045 -14.948 1.00 91.94 256 TYR A CA 1
ATOM 2001 C C . TYR A 1 256 ? 13.980 4.937 -15.954 1.00 91.94 256 TYR A C 1
ATOM 2003 O O . TYR A 1 256 ? 12.826 4.623 -16.259 1.00 91.94 256 TYR A O 1
ATOM 2011 N N . ARG A 1 257 ? 15.055 4.309 -16.436 1.00 92.94 257 ARG A N 1
ATOM 2012 C CA . ARG A 1 257 ? 14.987 3.257 -17.452 1.00 92.94 257 ARG A CA 1
ATOM 2013 C C . ARG A 1 257 ? 14.939 1.860 -16.852 1.00 92.94 257 ARG A C 1
ATOM 2015 O O . ARG A 1 257 ? 14.286 0.998 -17.419 1.00 92.94 257 ARG A O 1
ATOM 2022 N N . PHE A 1 258 ? 15.616 1.621 -15.736 1.00 94.62 258 PHE A N 1
ATOM 2023 C CA . PHE A 1 258 ? 15.750 0.284 -15.162 1.00 94.62 258 PHE A CA 1
ATOM 2024 C C . PHE A 1 258 ? 15.105 0.227 -13.784 1.00 94.62 258 PHE A C 1
ATOM 2026 O O . PHE A 1 258 ? 15.293 1.119 -12.956 1.00 94.62 258 PHE A O 1
ATOM 2033 N N . TRP A 1 259 ? 14.341 -0.834 -13.568 1.00 94.81 259 TRP A N 1
ATOM 2034 C CA . TRP A 1 259 ? 13.535 -1.059 -12.379 1.00 94.81 259 TRP A CA 1
ATOM 2035 C C . TRP A 1 259 ? 13.697 -2.510 -11.929 1.00 94.81 259 TRP A C 1
ATOM 2037 O O . TRP A 1 259 ? 13.872 -3.395 -12.769 1.00 94.81 259 TRP A O 1
ATOM 2047 N N . GLU A 1 260 ? 13.633 -2.769 -10.627 1.00 94.62 260 GLU A N 1
ATOM 2048 C CA . GLU A 1 260 ? 13.560 -4.135 -10.120 1.00 94.62 260 GLU A CA 1
ATOM 2049 C C . GLU A 1 260 ? 12.229 -4.785 -10.540 1.00 94.62 260 GLU A C 1
ATOM 2051 O O . GLU A 1 260 ? 11.144 -4.210 -10.425 1.00 94.62 260 GLU A O 1
ATOM 2056 N N . GLU A 1 261 ? 12.305 -6.022 -11.021 1.00 92.75 261 GLU A N 1
ATOM 2057 C CA . GLU A 1 261 ? 11.132 -6.839 -11.293 1.00 92.75 261 GLU A CA 1
ATOM 2058 C C . GLU A 1 261 ? 10.452 -7.281 -10.000 1.00 92.75 261 GLU A C 1
ATOM 2060 O O . GLU A 1 261 ? 11.083 -7.809 -9.089 1.00 92.75 261 GLU A O 1
ATOM 2065 N N . TYR A 1 262 ? 9.126 -7.178 -9.976 1.00 93.69 262 TYR A N 1
ATOM 2066 C CA . TYR A 1 262 ? 8.308 -7.858 -8.977 1.00 93.69 262 TYR A CA 1
ATOM 2067 C C . TYR A 1 262 ? 8.241 -9.364 -9.292 1.00 93.69 262 TYR A C 1
ATOM 2069 O O . TYR A 1 262 ? 7.869 -9.721 -10.422 1.00 93.69 262 TYR A O 1
ATOM 2077 N N . PRO A 1 263 ? 8.579 -10.258 -8.340 1.00 92.75 263 PRO A N 1
ATOM 2078 C CA . PRO A 1 263 ? 8.391 -11.697 -8.489 1.00 92.75 263 PRO A CA 1
ATOM 2079 C C . PRO A 1 263 ? 6.926 -12.067 -8.747 1.00 92.75 263 PRO A C 1
ATOM 2081 O O . PRO A 1 263 ? 6.008 -11.468 -8.192 1.00 92.75 263 PRO A O 1
ATOM 2084 N N . GLN A 1 264 ? 6.686 -13.104 -9.553 1.00 92.19 264 GLN A N 1
ATOM 2085 C CA . GLN A 1 264 ? 5.318 -13.512 -9.911 1.00 92.19 264 GLN A CA 1
ATOM 2086 C C . GLN A 1 264 ? 4.489 -13.957 -8.699 1.00 92.19 264 GLN A C 1
ATOM 2088 O O . GLN A 1 264 ? 3.298 -13.674 -8.640 1.00 92.19 264 GLN A O 1
ATOM 2093 N N . VAL A 1 265 ? 5.119 -14.592 -7.706 1.00 94.69 265 VAL A N 1
ATOM 2094 C CA . VAL A 1 265 ? 4.454 -14.970 -6.446 1.00 94.69 265 VAL A CA 1
ATOM 2095 C C . VAL A 1 265 ? 4.003 -13.744 -5.646 1.00 94.69 265 VAL A C 1
ATOM 2097 O O . VAL A 1 265 ? 2.906 -13.742 -5.096 1.00 94.69 265 VAL A O 1
ATOM 2100 N N . GLN A 1 266 ? 4.792 -12.664 -5.666 1.00 96.25 266 GLN A N 1
ATOM 2101 C CA . GLN A 1 266 ? 4.446 -11.390 -5.038 1.00 96.25 266 GLN A CA 1
ATOM 2102 C C . GLN A 1 266 ? 3.267 -10.722 -5.760 1.00 96.25 266 GLN A C 1
ATOM 2104 O O . GLN A 1 266 ? 2.328 -10.264 -5.111 1.00 96.25 266 GLN A O 1
ATOM 2109 N N . ILE A 1 267 ? 3.276 -10.723 -7.100 1.00 95.81 267 ILE A N 1
ATOM 2110 C CA . ILE A 1 267 ? 2.162 -10.214 -7.918 1.00 95.81 267 ILE A CA 1
ATOM 2111 C C . ILE A 1 267 ? 0.881 -11.021 -7.660 1.00 95.81 267 ILE A C 1
ATOM 2113 O O . ILE A 1 267 ? -0.190 -10.435 -7.531 1.00 95.81 267 ILE A O 1
ATOM 2117 N N . HIS A 1 268 ? 0.975 -12.346 -7.542 1.00 96.75 268 HIS A N 1
ATOM 2118 C CA . HIS A 1 268 ? -0.189 -13.191 -7.286 1.00 96.75 268 HIS A CA 1
ATOM 2119 C C . HIS A 1 268 ? -0.841 -12.891 -5.929 1.00 96.75 268 HIS A C 1
ATOM 2121 O O . HIS A 1 268 ? -2.057 -12.708 -5.852 1.00 96.75 268 HIS A O 1
ATOM 2127 N N . SER A 1 269 ? -0.040 -12.761 -4.867 1.00 98.56 269 SER A N 1
ATOM 2128 C CA . SER A 1 269 ? -0.540 -12.345 -3.551 1.00 98.56 269 SER A CA 1
ATOM 2129 C C . SER A 1 269 ? -1.148 -10.943 -3.577 1.00 98.56 269 SER A C 1
ATOM 2131 O O . SER A 1 269 ? -2.180 -10.719 -2.947 1.00 98.56 269 SER A O 1
ATOM 2133 N N . LEU A 1 270 ? -0.562 -10.013 -4.344 1.00 98.44 270 LEU A N 1
ATOM 2134 C CA . LEU A 1 270 ? -1.139 -8.685 -4.551 1.00 98.44 270 LEU A CA 1
ATOM 2135 C C . LEU A 1 270 ? -2.524 -8.768 -5.206 1.00 98.44 270 LEU A C 1
ATOM 2137 O O . LEU A 1 270 ? -3.437 -8.091 -4.747 1.00 98.44 270 LEU A O 1
ATOM 2141 N N . GLN A 1 271 ? -2.696 -9.588 -6.248 1.00 97.69 271 GLN A N 1
ATOM 2142 C CA . GLN A 1 271 ? -3.989 -9.755 -6.920 1.00 97.69 271 GLN A CA 1
ATOM 2143 C C . GLN A 1 271 ? -5.057 -10.279 -5.958 1.00 97.69 271 GLN A C 1
ATOM 2145 O O . GLN A 1 271 ? -6.132 -9.692 -5.865 1.00 97.69 271 GLN A O 1
ATOM 2150 N N . ILE A 1 272 ? -4.736 -11.327 -5.190 1.00 98.44 272 ILE A N 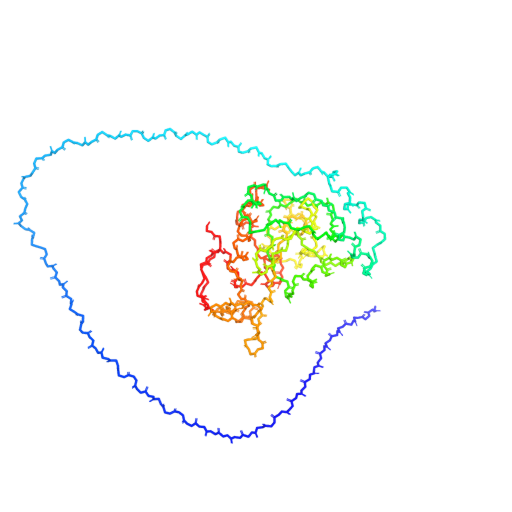1
ATOM 2151 C CA . ILE A 1 272 ? -5.645 -11.895 -4.184 1.00 98.44 272 ILE A CA 1
ATOM 2152 C C . ILE A 1 272 ? -6.048 -10.833 -3.157 1.00 98.44 272 ILE A C 1
ATOM 2154 O O . ILE A 1 272 ? -7.231 -10.686 -2.860 1.00 98.44 272 ILE A O 1
ATOM 2158 N N . LEU A 1 273 ? -5.071 -10.093 -2.625 1.00 98.69 273 LEU A N 1
ATOM 2159 C CA . LEU A 1 273 ? -5.312 -9.078 -1.604 1.00 98.69 273 LEU A CA 1
ATOM 2160 C C . LEU A 1 273 ? -6.140 -7.904 -2.146 1.00 98.69 273 LEU A C 1
ATOM 2162 O O . LEU A 1 273 ? -7.059 -7.438 -1.479 1.00 98.69 273 LEU A O 1
ATOM 2166 N N . VAL A 1 274 ? -5.850 -7.438 -3.361 1.00 98.38 274 VAL A N 1
ATOM 2167 C CA . VAL A 1 274 ? -6.604 -6.354 -4.000 1.00 98.38 274 VAL A CA 1
ATOM 2168 C C . VAL A 1 274 ? -8.046 -6.771 -4.275 1.00 98.38 274 VAL A C 1
ATOM 2170 O O . VAL A 1 274 ? -8.954 -6.017 -3.941 1.00 98.38 274 VAL A O 1
ATOM 2173 N N . GLU A 1 275 ? -8.275 -7.963 -4.831 1.00 97.38 275 GLU A N 1
ATOM 2174 C CA . GLU A 1 275 ? -9.627 -8.487 -5.063 1.00 97.38 275 GLU A CA 1
ATOM 2175 C C . GLU A 1 275 ? -10.431 -8.590 -3.760 1.00 97.38 275 GLU A C 1
ATOM 2177 O O . GLU A 1 275 ? -11.599 -8.198 -3.720 1.00 97.38 275 GLU A O 1
ATOM 2182 N N . ASP A 1 276 ? -9.797 -9.078 -2.692 1.00 98.00 276 ASP A N 1
ATOM 2183 C CA . ASP A 1 276 ? -10.394 -9.187 -1.361 1.00 98.00 276 ASP A CA 1
ATOM 2184 C C . ASP A 1 276 ? -10.819 -7.819 -0.812 1.00 98.00 276 ASP A C 1
ATOM 2186 O O . ASP A 1 276 ? -11.983 -7.617 -0.460 1.00 98.00 276 ASP A O 1
ATOM 2190 N N . ILE A 1 277 ? -9.901 -6.849 -0.810 1.00 98.25 277 ILE A N 1
ATOM 2191 C CA . ILE A 1 277 ? -10.167 -5.483 -0.347 1.00 98.25 277 ILE A CA 1
ATOM 2192 C C . ILE A 1 277 ? -11.268 -4.829 -1.187 1.00 98.25 277 ILE A C 1
ATOM 2194 O O . ILE A 1 277 ? -12.205 -4.249 -0.633 1.00 98.25 277 ILE A O 1
ATOM 2198 N N . CYS A 1 278 ? -11.179 -4.931 -2.516 1.00 97.25 278 CYS A N 1
ATOM 2199 C CA . CYS A 1 278 ? -12.176 -4.396 -3.437 1.00 97.25 278 CYS A CA 1
ATOM 2200 C C . CYS A 1 278 ? -13.568 -4.957 -3.146 1.00 97.25 278 CYS A C 1
ATOM 2202 O O . CYS A 1 278 ? -14.529 -4.190 -3.066 1.00 97.25 278 CYS A O 1
ATOM 2204 N N . SER A 1 279 ? -13.673 -6.269 -2.922 1.00 96.00 279 SER A N 1
ATOM 2205 C CA . SER A 1 279 ? -14.937 -6.919 -2.583 1.00 96.00 279 SER A CA 1
ATOM 2206 C C . SER A 1 279 ? -15.480 -6.468 -1.225 1.00 96.00 279 SER A C 1
ATOM 2208 O O . SER A 1 279 ? -16.675 -6.201 -1.107 1.00 96.00 279 SER A O 1
ATOM 2210 N N . ARG A 1 280 ? -14.633 -6.384 -0.192 1.00 96.44 280 ARG A N 1
ATOM 2211 C CA . ARG A 1 280 ? -15.061 -6.053 1.178 1.00 96.44 280 ARG A CA 1
ATOM 2212 C C . ARG A 1 280 ? -15.465 -4.588 1.335 1.00 96.44 280 ARG A C 1
ATOM 2214 O O . ARG A 1 280 ? -16.484 -4.292 1.952 1.00 96.44 280 ARG A O 1
ATOM 2221 N N . TRP A 1 281 ? -14.709 -3.675 0.735 1.00 96.06 281 TRP A N 1
ATOM 2222 C CA . TRP A 1 281 ? -14.957 -2.234 0.833 1.00 96.06 281 TRP A CA 1
ATOM 2223 C C . TRP A 1 281 ? -15.777 -1.662 -0.324 1.00 96.06 281 TRP A C 1
ATOM 2225 O O . TRP A 1 281 ? -16.031 -0.458 -0.352 1.00 96.06 281 TRP A O 1
ATOM 2235 N N . ASN A 1 282 ? -16.203 -2.502 -1.274 1.00 95.56 282 ASN A N 1
ATOM 2236 C CA . ASN A 1 282 ? -16.886 -2.075 -2.496 1.00 95.56 282 ASN A CA 1
ATOM 2237 C C . ASN A 1 282 ? -16.079 -0.999 -3.258 1.00 95.56 282 ASN A C 1
ATOM 2239 O O . ASN A 1 282 ? -16.615 0.013 -3.719 1.00 95.56 282 ASN A O 1
ATOM 2243 N N . ILE A 1 283 ? -14.763 -1.208 -3.352 1.00 96.25 283 ILE A N 1
ATOM 2244 C CA . ILE A 1 283 ? -13.841 -0.334 -4.083 1.00 96.25 283 ILE A CA 1
ATOM 2245 C C . ILE A 1 283 ? -13.760 -0.851 -5.521 1.00 96.25 283 ILE A C 1
ATOM 2247 O O . ILE A 1 283 ? -13.344 -1.994 -5.723 1.00 96.25 283 ILE A O 1
ATOM 2251 N N . PRO A 1 284 ? -14.127 -0.049 -6.533 1.00 95.44 284 PRO A N 1
ATOM 2252 C CA . PRO A 1 284 ? -13.996 -0.477 -7.917 1.00 95.44 284 PRO A CA 1
ATOM 2253 C C . PRO A 1 284 ? -12.514 -0.608 -8.298 1.00 95.44 284 PRO A C 1
ATOM 2255 O O . PRO A 1 284 ? -11.655 0.116 -7.794 1.00 95.44 284 PRO A O 1
ATOM 2258 N N . LEU A 1 285 ? -12.201 -1.553 -9.186 1.00 93.00 285 LEU A N 1
ATOM 2259 C CA . LEU A 1 285 ? -10.818 -1.912 -9.525 1.00 93.00 285 LEU A CA 1
ATOM 2260 C C . LEU A 1 285 ? -10.026 -0.749 -10.155 1.00 93.00 285 LEU A C 1
ATOM 2262 O O . LEU A 1 285 ? -8.809 -0.671 -10.008 1.00 93.00 285 LEU A O 1
ATOM 2266 N N . ASP A 1 286 ? -10.711 0.199 -10.798 1.00 93.00 286 ASP A N 1
ATOM 2267 C CA . ASP A 1 286 ? -10.124 1.426 -11.353 1.00 93.00 286 ASP A CA 1
ATOM 2268 C C . ASP A 1 286 ? -9.684 2.449 -10.282 1.00 93.00 286 ASP A C 1
ATOM 2270 O O . ASP A 1 286 ? -8.959 3.401 -10.590 1.00 93.00 286 ASP A O 1
ATOM 2274 N N . MET A 1 287 ? -10.064 2.227 -9.019 1.00 96.38 287 MET A N 1
ATOM 2275 C CA . MET A 1 287 ? -9.609 2.971 -7.840 1.00 96.38 287 MET A CA 1
ATOM 2276 C C . MET A 1 287 ? -8.435 2.287 -7.121 1.00 96.38 287 MET A C 1
ATOM 2278 O O . MET A 1 287 ? -8.028 2.719 -6.040 1.00 96.38 287 MET A O 1
ATOM 2282 N N . VAL A 1 288 ? -7.837 1.262 -7.730 1.00 97.12 288 VAL A N 1
ATOM 2283 C CA . VAL A 1 288 ? -6.511 0.756 -7.359 1.00 97.12 288 VAL A CA 1
ATOM 2284 C C . VAL A 1 288 ? -5.473 1.561 -8.128 1.00 97.12 288 VAL A C 1
ATOM 2286 O O . VAL A 1 288 ? -5.555 1.710 -9.342 1.00 97.12 288 VAL A O 1
ATOM 2289 N N . MET A 1 289 ? -4.497 2.151 -7.449 1.00 95.88 289 MET A N 1
ATOM 2290 C CA . MET A 1 289 ? -3.562 3.066 -8.101 1.00 95.88 289 MET A CA 1
ATOM 2291 C C . MET A 1 289 ? -2.196 3.073 -7.437 1.00 95.88 289 MET A C 1
ATOM 2293 O O . MET A 1 289 ? -2.041 2.646 -6.302 1.00 95.88 289 MET A O 1
ATOM 2297 N N . GLY A 1 290 ? -1.193 3.582 -8.146 1.00 95.88 290 GLY A N 1
ATOM 2298 C CA . GLY A 1 290 ? 0.096 3.879 -7.534 1.00 95.88 290 GLY A CA 1
ATOM 2299 C C . GLY A 1 290 ? 0.087 5.188 -6.755 1.00 95.88 290 GLY A C 1
ATOM 2300 O O . GLY A 1 290 ? -0.722 6.075 -7.035 1.00 95.88 290 GLY A O 1
ATOM 2301 N N . HIS A 1 291 ? 1.031 5.346 -5.835 1.00 96.12 291 HIS A N 1
ATOM 2302 C CA . HIS A 1 291 ? 1.268 6.597 -5.108 1.00 96.12 291 HIS A CA 1
ATOM 2303 C C . HIS A 1 291 ? 1.492 7.799 -6.044 1.00 96.12 291 HIS A C 1
ATOM 2305 O O . HIS A 1 291 ? 1.014 8.901 -5.770 1.00 96.12 291 HIS A O 1
ATOM 2311 N N . SER A 1 292 ? 2.075 7.559 -7.221 1.00 93.12 292 SER A N 1
ATOM 2312 C CA . SER A 1 292 ? 2.191 8.528 -8.327 1.00 93.12 292 SER A CA 1
ATOM 2313 C C . SER A 1 292 ? 0.872 9.138 -8.829 1.00 93.12 292 SER A C 1
ATOM 2315 O O . SER A 1 292 ? 0.874 10.127 -9.562 1.00 93.12 292 SER A O 1
ATOM 2317 N N . ARG A 1 293 ? -0.285 8.577 -8.452 1.00 94.81 293 ARG A N 1
ATOM 2318 C CA . ARG A 1 293 ? -1.620 9.142 -8.729 1.00 94.81 293 ARG A CA 1
ATOM 2319 C C . ARG A 1 293 ? -2.139 10.050 -7.614 1.00 94.81 293 ARG A C 1
ATOM 2321 O O . ARG A 1 293 ? -3.231 10.604 -7.747 1.00 94.81 293 ARG A O 1
ATOM 2328 N N . ILE A 1 294 ? -1.364 10.226 -6.549 1.00 96.88 294 ILE A N 1
ATOM 2329 C CA . ILE A 1 294 ? -1.697 11.060 -5.396 1.00 96.88 294 ILE A CA 1
ATOM 2330 C C . ILE A 1 294 ? -0.799 12.294 -5.334 1.00 96.88 294 ILE A C 1
ATOM 2332 O O . ILE A 1 294 ? -1.306 13.410 -5.233 1.00 96.88 294 ILE A O 1
ATOM 2336 N N . ASN A 1 295 ? 0.517 12.115 -5.429 1.00 94.50 295 ASN A N 1
ATOM 2337 C CA . ASN A 1 295 ? 1.527 13.177 -5.384 1.00 94.50 295 ASN A CA 1
ATOM 2338 C C . ASN A 1 295 ? 2.676 12.855 -6.369 1.00 94.50 295 ASN A C 1
ATOM 2340 O O . ASN A 1 295 ? 2.525 12.004 -7.241 1.00 94.50 295 ASN A O 1
ATOM 2344 N N . ASN A 1 296 ? 3.805 13.563 -6.268 1.00 92.12 296 ASN A N 1
ATOM 2345 C CA . ASN A 1 296 ? 4.926 13.436 -7.210 1.00 92.12 296 ASN A CA 1
ATOM 2346 C C . ASN A 1 296 ? 5.838 12.219 -6.966 1.00 92.12 296 ASN A C 1
ATOM 2348 O O . ASN A 1 296 ? 6.884 12.125 -7.611 1.00 92.12 296 ASN A O 1
ATOM 2352 N N . ASN A 1 297 ? 5.488 11.315 -6.046 1.00 94.00 297 ASN A N 1
ATOM 2353 C CA . ASN A 1 297 ? 6.225 10.065 -5.902 1.00 94.00 297 ASN A CA 1
ATOM 2354 C C . ASN A 1 297 ? 6.058 9.186 -7.155 1.00 94.00 297 ASN A C 1
ATOM 2356 O O . ASN A 1 297 ? 5.140 9.376 -7.953 1.00 94.00 297 ASN A O 1
ATOM 2360 N N . VAL A 1 298 ? 6.986 8.257 -7.376 1.00 92.75 298 VAL A N 1
ATOM 2361 C CA . VAL A 1 298 ? 7.074 7.482 -8.631 1.00 92.75 298 VAL A CA 1
ATOM 2362 C C . VAL A 1 298 ? 6.637 6.027 -8.466 1.00 92.75 298 VAL A C 1
ATOM 2364 O O . VAL A 1 298 ? 6.470 5.306 -9.450 1.00 92.75 298 VAL A O 1
ATOM 2367 N N . ASP A 1 299 ? 6.425 5.592 -7.232 1.00 92.75 299 ASP A N 1
ATOM 2368 C CA . ASP A 1 299 ? 6.005 4.252 -6.869 1.00 92.75 299 ASP A CA 1
ATOM 2369 C C . ASP A 1 299 ? 4.552 3.958 -7.304 1.00 92.75 299 ASP A C 1
ATOM 2371 O O . ASP A 1 299 ? 3.710 4.864 -7.454 1.00 92.75 299 ASP A O 1
ATOM 2375 N N . PRO A 1 300 ? 4.260 2.683 -7.632 1.00 94.56 300 PRO A N 1
ATOM 2376 C CA . PRO A 1 300 ? 5.129 1.495 -7.588 1.00 94.56 300 PRO A CA 1
ATOM 2377 C C . PRO A 1 300 ? 6.011 1.325 -8.847 1.00 94.56 300 PRO A C 1
ATOM 2379 O O . PRO A 1 300 ? 6.580 0.256 -9.085 1.00 94.56 300 PRO A O 1
ATOM 2382 N N . GLY A 1 301 ? 6.122 2.362 -9.680 1.00 92.50 301 GLY A N 1
ATOM 2383 C CA . GLY A 1 301 ? 6.907 2.339 -10.908 1.00 92.50 301 GLY A CA 1
ATOM 2384 C C . GLY A 1 301 ? 6.262 1.544 -12.057 1.00 92.50 301 GLY A C 1
ATOM 2385 O O . GLY A 1 301 ? 5.231 0.881 -11.906 1.00 92.50 301 GLY A O 1
ATOM 2386 N N . PRO A 1 302 ? 6.855 1.611 -13.260 1.00 92.25 302 PRO A N 1
ATOM 2387 C CA . PRO A 1 302 ? 6.345 0.950 -14.456 1.00 92.25 302 PRO A CA 1
ATOM 2388 C C . PRO A 1 302 ? 6.510 -0.579 -14.428 1.00 92.25 302 PRO A C 1
ATOM 2390 O O . PRO A 1 302 ? 5.787 -1.258 -15.154 1.00 92.25 302 PRO A O 1
ATOM 2393 N N . ALA A 1 303 ? 7.397 -1.127 -13.587 1.00 92.19 303 ALA A N 1
ATOM 2394 C CA . ALA A 1 303 ? 7.663 -2.568 -13.511 1.00 92.19 303 ALA A CA 1
ATOM 2395 C C . ALA A 1 303 ? 6.489 -3.401 -12.966 1.00 92.19 303 ALA A C 1
ATOM 2397 O O . ALA A 1 303 ? 6.351 -4.569 -13.340 1.00 92.19 303 ALA A O 1
ATOM 2398 N N . LEU A 1 304 ? 5.638 -2.823 -12.105 1.00 91.38 304 LEU A N 1
ATOM 2399 C CA . LEU A 1 304 ? 4.470 -3.528 -11.557 1.00 91.38 304 LEU A CA 1
ATOM 2400 C C . LEU A 1 304 ? 3.360 -3.698 -12.600 1.00 91.38 304 LEU A C 1
ATOM 2402 O O . LEU A 1 304 ? 2.692 -4.720 -12.647 1.00 91.38 304 LEU A O 1
ATOM 2406 N N . ASN A 1 305 ? 3.203 -2.690 -13.454 1.00 84.06 305 ASN A N 1
ATOM 2407 C CA . ASN A 1 305 ? 2.262 -2.634 -14.560 1.00 84.06 305 ASN A CA 1
ATOM 2408 C C . ASN A 1 305 ? 0.771 -2.922 -14.248 1.00 84.06 305 ASN A C 1
ATOM 2410 O O . ASN A 1 305 ? 0.246 -3.992 -14.547 1.00 84.06 305 ASN A O 1
ATOM 2414 N N . LEU A 1 306 ? 0.056 -1.917 -13.730 1.00 79.38 306 LEU A N 1
ATOM 2415 C CA . LEU A 1 306 ? -1.320 -2.080 -13.239 1.00 79.38 306 LEU A CA 1
ATOM 2416 C C . LEU A 1 306 ? -2.372 -2.405 -14.318 1.00 79.38 306 LEU A C 1
ATOM 2418 O O . LEU A 1 306 ? -3.019 -3.441 -14.210 1.00 79.38 306 LEU A O 1
ATOM 2422 N N . PHE A 1 307 ? -2.545 -1.562 -15.348 1.00 68.31 307 PHE A N 1
ATOM 2423 C CA . PHE A 1 307 ? -3.768 -1.584 -16.185 1.00 68.31 307 PHE A CA 1
ATOM 2424 C C . PHE A 1 307 ? -3.565 -1.546 -17.706 1.00 68.31 307 PHE A C 1
ATOM 2426 O O . PHE A 1 307 ? -4.536 -1.604 -18.452 1.00 68.31 307 PHE A O 1
ATOM 2433 N N . TRP A 1 308 ? -2.336 -1.425 -18.209 1.00 70.12 308 TRP A N 1
ATOM 2434 C CA . TRP A 1 308 ? -2.089 -1.374 -19.658 1.00 70.12 308 TRP A CA 1
ATOM 2435 C C . TRP A 1 308 ? -0.845 -2.166 -20.032 1.00 70.12 308 TRP A C 1
ATOM 2437 O O . TRP A 1 308 ? 0.095 -2.199 -19.253 1.00 70.12 308 TRP A O 1
ATOM 2447 N N . PRO A 1 309 ? -0.770 -2.785 -21.220 1.00 72.94 309 PRO A N 1
ATOM 2448 C CA . PRO A 1 309 ? 0.471 -3.395 -21.676 1.00 72.94 309 PRO A CA 1
ATOM 2449 C C . PRO A 1 309 ? 1.619 -2.381 -21.641 1.00 72.94 309 PRO A C 1
ATOM 2451 O O . PRO A 1 309 ? 1.491 -1.258 -22.140 1.00 72.94 309 PRO A O 1
ATOM 2454 N N . ARG A 1 310 ? 2.747 -2.767 -21.043 1.00 79.88 310 ARG A N 1
ATOM 2455 C CA . ARG A 1 310 ? 3.951 -1.930 -21.021 1.00 79.88 310 ARG A CA 1
ATOM 2456 C C . ARG A 1 310 ? 4.950 -2.454 -22.030 1.00 79.88 310 ARG A C 1
ATOM 2458 O O . ARG A 1 310 ? 5.364 -3.613 -21.981 1.00 79.88 310 ARG A O 1
ATOM 2465 N N . TYR A 1 311 ? 5.341 -1.558 -22.929 1.00 78.19 311 TYR A N 1
ATOM 2466 C CA . TYR A 1 311 ? 6.488 -1.757 -23.797 1.00 78.19 311 TYR A CA 1
ATOM 2467 C C . TYR A 1 311 ? 7.754 -1.611 -22.962 1.00 78.19 311 TYR A C 1
ATOM 2469 O O . TYR A 1 311 ? 8.038 -0.549 -22.415 1.00 78.19 311 TYR A O 1
ATOM 2477 N N . GLY A 1 312 ? 8.488 -2.702 -22.857 1.00 82.81 312 GLY A N 1
ATOM 2478 C CA . GLY A 1 312 ? 9.724 -2.797 -22.109 1.00 82.81 312 GLY A CA 1
ATOM 2479 C C . GLY A 1 312 ? 10.328 -4.172 -22.323 1.00 82.81 312 GLY A C 1
ATOM 2480 O O . GLY A 1 312 ? 9.798 -4.975 -23.099 1.00 82.81 312 GLY A O 1
ATOM 2481 N N . ASN A 1 313 ? 11.427 -4.441 -21.635 1.00 84.81 313 ASN A N 1
ATOM 2482 C CA . ASN A 1 313 ? 12.051 -5.753 -21.632 1.00 84.81 313 ASN A CA 1
ATOM 2483 C C . ASN A 1 313 ? 12.103 -6.307 -20.199 1.00 84.81 313 ASN A C 1
ATOM 2485 O O . ASN A 1 313 ? 12.785 -5.710 -19.365 1.00 84.81 313 ASN A O 1
ATOM 2489 N N . PRO A 1 314 ? 11.392 -7.411 -19.903 1.00 83.75 314 PRO A N 1
ATOM 2490 C CA . PRO A 1 314 ? 10.471 -8.126 -20.796 1.00 83.75 314 PRO A CA 1
ATOM 2491 C C . PRO A 1 314 ? 9.176 -7.331 -21.047 1.00 83.75 314 PRO A C 1
ATOM 2493 O O . PRO A 1 314 ? 8.800 -6.479 -20.244 1.00 83.75 314 PRO A O 1
ATOM 2496 N N . MET A 1 315 ? 8.455 -7.633 -22.133 1.00 81.75 315 MET A N 1
ATOM 2497 C CA . MET A 1 315 ? 7.101 -7.096 -22.337 1.00 81.75 315 MET A CA 1
ATOM 2498 C C . MET A 1 315 ? 6.166 -7.628 -21.243 1.00 81.75 315 MET A C 1
ATOM 2500 O O . MET A 1 315 ? 6.209 -8.818 -20.926 1.00 81.75 315 MET A O 1
ATOM 2504 N N . ARG A 1 316 ? 5.309 -6.766 -20.676 1.00 75.00 316 ARG A N 1
ATOM 2505 C CA . ARG A 1 316 ? 4.419 -7.138 -19.561 1.00 75.00 316 ARG A CA 1
ATOM 2506 C C . ARG A 1 316 ? 2.938 -6.881 -19.875 1.00 75.00 316 ARG A C 1
ATOM 2508 O O . ARG A 1 316 ? 2.608 -5.769 -20.305 1.00 75.00 316 ARG A O 1
ATOM 2515 N N . PRO A 1 317 ? 2.038 -7.860 -19.640 1.00 79.06 317 PRO A N 1
ATOM 2516 C CA . PRO A 1 317 ? 0.598 -7.610 -19.596 1.00 79.06 317 PRO A CA 1
ATOM 2517 C C . PRO A 1 317 ? 0.236 -6.808 -18.337 1.00 79.06 317 PRO A C 1
ATOM 2519 O O . PRO A 1 317 ? 1.065 -6.663 -17.434 1.00 79.06 317 P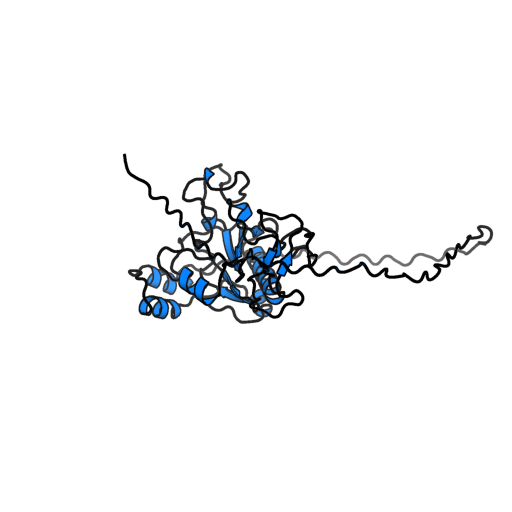RO A O 1
ATOM 2522 N N . SER A 1 318 ? -0.980 -6.265 -18.284 1.00 84.19 318 SER A N 1
ATOM 2523 C CA . SER A 1 318 ? -1.517 -5.674 -17.055 1.00 84.19 318 SER A CA 1
ATOM 2524 C C . SER A 1 318 ? -1.771 -6.755 -16.003 1.00 84.19 318 SER A C 1
ATOM 2526 O O . SER A 1 318 ? -2.158 -7.874 -16.348 1.00 84.19 318 SER A O 1
ATOM 2528 N N . ILE A 1 319 ? -1.552 -6.432 -14.725 1.00 88.88 319 ILE A N 1
ATOM 2529 C CA . ILE A 1 319 ? -1.838 -7.366 -13.622 1.00 88.88 319 ILE A CA 1
ATOM 2530 C C . ILE A 1 319 ? -3.323 -7.392 -13.243 1.00 88.88 319 ILE A C 1
ATOM 2532 O O . ILE A 1 319 ? -3.780 -8.366 -12.653 1.00 88.88 319 ILE A O 1
ATOM 2536 N N . PHE A 1 320 ? -4.079 -6.362 -13.619 1.00 84.25 320 PHE A N 1
ATOM 2537 C CA . PHE A 1 320 ? -5.533 -6.321 -13.527 1.00 84.25 320 PHE A CA 1
ATOM 2538 C C . PHE A 1 320 ? -6.109 -6.207 -14.946 1.00 84.25 320 PHE A C 1
ATOM 2540 O O . PHE A 1 320 ? -5.581 -5.449 -15.770 1.00 84.25 320 PHE A O 1
ATOM 2547 N N . GLN A 1 321 ? -7.134 -7.003 -15.254 1.00 64.75 321 GLN A N 1
ATOM 2548 C CA . GLN A 1 321 ? -7.841 -7.015 -16.541 1.00 64.75 321 GLN A CA 1
ATOM 2549 C C . GLN A 1 321 ? -9.302 -6.642 -16.340 1.00 64.75 321 GLN A C 1
ATOM 2551 O O . GLN A 1 321 ? -9.867 -7.067 -15.308 1.00 64.75 321 GLN A O 1
#

Foldseek 3Di:
DDDDDDDDDDDDDDDDDDDDDDDDDDDDDDDDDDDDDDDDDDDDDPPDDDDDDDDDDDDDDDDPDPDPDPDDDAFDFDDVVQCVQVVVLLPDDQDLDPVQQVVQQVDDGDDRFDPVLCVQAPDHAAELEASQWAQAAQAQFAAEFEDLAAPVVLSSQRNHPPGFDFQWEQELQRHIYGYDRRRIQTRHFFQPLDQVQWDPQQPQQADPVRDGDTSSSHYGYYYYHFSFADDPVPDQQPDDDPVSQWKAAPVCVLVGGITGARHPSNLSSVLSRLVRCCRNSVHDLVRYYYSVSTHPDQPPHCRSAAAQFTPIVVTDHHSYD